Protein AF-A0A971SHA1-F1 (afdb_monomer_lite)

Secondary structure (DSSP, 8-state):
--------S--HHHHHHHHHHHHHHHHHHHHHHHHHHHHHHHHHHHT---BTTB-HHHHHHHHHHHHHHHHHHHHHHHHHHHSPPHHHHHHHHHTT---HHHHHHHHHHHHHHHHHHHHHHHHHHHHHHHHHHHHHHHSPPPTTS-TTHHHHHHHHHHHHHHHHHHS--HHHHHHHHHHHHHHHHS--EEEEEEE-TTS-EEEEEEE--

Radius of gyration: 26.78 Å; chains: 1; bounding box: 52×57×75 Å

pLDDT: mean 84.09, std 14.59, range [30.45, 95.31]

Sequence (209 aa):
MASYSNQTGLTAEHLLSNLAREKKTARLIGGVTLTAGGLGTAALFSMIKSDEALTEEEAKSLRGIGYIFAGFITGSGIITLALPTEAENHYSDVMKINDPVKREEAAYSSLVFCADRARTNRLISGVLNGAFALYFLTAKSTYYFEENYNTYWALLFAGAAGANLGIKSVEEKMLDRYHEGQQVSAPRSRFDFGWLPDGSVTAVYSYRF

Structure (mmCIF, N/CA/C/O backbone):
data_AF-A0A971SHA1-F1
#
_entry.id   AF-A0A971SHA1-F1
#
loop_
_atom_site.group_PDB
_atom_site.id
_atom_site.type_symbol
_atom_site.label_atom_id
_atom_site.label_alt_id
_atom_site.label_comp_id
_atom_site.label_asym_id
_atom_site.label_entity_id
_atom_site.label_seq_id
_atom_site.pdbx_PDB_ins_code
_atom_site.Cartn_x
_atom_site.Cartn_y
_atom_site.Cartn_z
_atom_site.occupancy
_atom_site.B_iso_or_equiv
_atom_site.auth_seq_id
_atom_site.auth_comp_id
_atom_site.auth_asym_id
_atom_site.auth_atom_id
_atom_site.pdbx_PDB_model_num
ATOM 1 N N . MET A 1 1 ? -25.773 6.420 38.520 1.00 31.02 1 MET A N 1
ATOM 2 C CA . MET A 1 1 ? -24.592 7.067 37.908 1.00 31.02 1 MET A CA 1
ATOM 3 C C . MET A 1 1 ? -23.472 6.046 37.898 1.00 31.02 1 MET A C 1
ATOM 5 O O . MET A 1 1 ? -22.925 5.759 38.952 1.00 31.02 1 MET A O 1
ATOM 9 N N . ALA A 1 2 ? -23.229 5.408 36.753 1.00 30.45 2 ALA A N 1
ATOM 10 C CA . ALA A 1 2 ? -22.168 4.417 36.618 1.00 30.45 2 ALA A CA 1
ATOM 11 C C . ALA A 1 2 ? -20.861 5.133 36.253 1.00 30.45 2 ALA A C 1
ATOM 13 O O . ALA A 1 2 ? -20.797 5.858 35.263 1.00 30.45 2 ALA A O 1
ATOM 14 N N . SER A 1 3 ? -19.860 4.960 37.110 1.00 30.72 3 SER A N 1
ATOM 15 C CA . SER A 1 3 ? -18.485 5.408 36.918 1.00 30.72 3 SER A CA 1
ATOM 16 C C . SER A 1 3 ? -17.822 4.527 35.857 1.00 30.72 3 SER A C 1
ATOM 18 O O . SER A 1 3 ? -17.638 3.334 36.085 1.00 30.72 3 SER A O 1
ATOM 20 N N . TYR A 1 4 ? -17.480 5.094 34.698 1.00 35.09 4 TYR A N 1
ATOM 21 C CA . TYR A 1 4 ? -16.615 4.442 33.712 1.00 35.09 4 TYR A CA 1
ATOM 22 C C . TYR A 1 4 ? -15.159 4.621 34.150 1.00 35.09 4 TYR A C 1
ATOM 24 O O . TYR A 1 4 ? -14.451 5.515 33.690 1.00 35.09 4 TYR A O 1
ATOM 32 N N . SER A 1 5 ? -14.720 3.801 35.102 1.00 36.34 5 SER A N 1
ATOM 33 C CA . SER A 1 5 ? -13.319 3.742 35.504 1.00 36.34 5 SER A CA 1
ATOM 34 C C . SER A 1 5 ? -12.498 3.032 34.425 1.00 36.34 5 SER A C 1
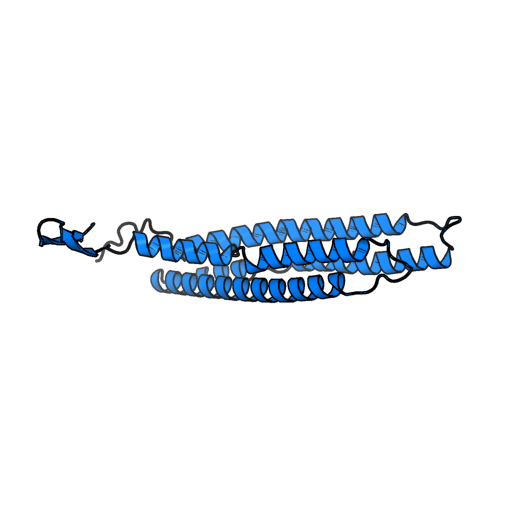ATOM 36 O O . SER A 1 5 ? -12.633 1.825 34.251 1.00 36.34 5 SER A O 1
ATOM 38 N N . ASN A 1 6 ? -11.648 3.794 33.734 1.00 37.44 6 ASN A N 1
ATOM 39 C CA . ASN A 1 6 ? -10.410 3.355 33.082 1.00 37.44 6 ASN A CA 1
ATOM 40 C C . ASN A 1 6 ? -10.458 1.999 32.356 1.00 37.44 6 ASN A C 1
ATOM 42 O O . ASN A 1 6 ? -9.901 1.009 32.827 1.00 37.44 6 ASN A O 1
ATOM 46 N N . GLN A 1 7 ? -11.005 1.982 31.139 1.00 40.25 7 GLN A N 1
ATOM 47 C CA . GLN A 1 7 ? -10.562 1.008 30.142 1.00 40.25 7 GLN A CA 1
ATOM 48 C C . GLN A 1 7 ? -9.177 1.429 29.637 1.00 40.25 7 GLN A C 1
ATOM 50 O O . GLN A 1 7 ? -9.041 2.127 28.640 1.00 40.25 7 GLN A O 1
ATOM 55 N N . THR A 1 8 ? -8.122 0.982 30.314 1.00 42.53 8 THR A N 1
ATOM 56 C CA . THR A 1 8 ? -6.766 0.887 29.745 1.00 42.53 8 THR A CA 1
ATOM 57 C C . THR A 1 8 ? -6.643 -0.342 28.827 1.00 42.53 8 THR A C 1
ATOM 59 O O . THR A 1 8 ? -5.628 -1.032 28.818 1.00 42.53 8 THR A O 1
ATOM 62 N N . GLY A 1 9 ? -7.695 -0.626 28.052 1.00 53.47 9 GLY A N 1
ATOM 63 C CA . GLY A 1 9 ? -7.651 -1.449 26.845 1.00 53.47 9 GLY A CA 1
ATOM 64 C C . GLY A 1 9 ? -7.634 -0.500 25.647 1.00 53.47 9 GLY A C 1
ATOM 65 O O . GLY A 1 9 ? -8.284 0.541 25.695 1.00 53.47 9 GLY A O 1
ATOM 66 N N . LEU A 1 10 ? -6.850 -0.786 24.605 1.00 73.12 10 LEU A N 1
ATOM 67 C CA . LEU A 1 10 ? -6.775 0.089 23.429 1.00 73.12 10 LEU A CA 1
ATOM 68 C C . LEU A 1 10 ? -8.176 0.313 22.832 1.00 73.12 10 LEU A C 1
ATOM 70 O O . LEU A 1 10 ? -8.754 -0.618 22.276 1.00 73.12 10 LEU A O 1
ATOM 74 N N . THR A 1 11 ? -8.703 1.538 22.920 1.00 86.44 11 THR A N 1
ATOM 75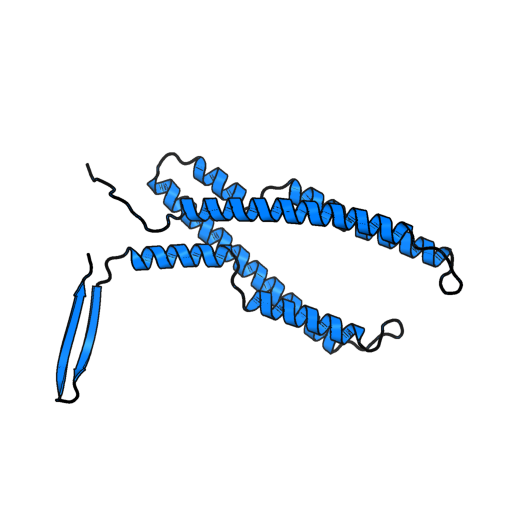 C CA . THR A 1 11 ? -9.982 1.896 22.293 1.00 86.44 11 THR A CA 1
ATOM 76 C C . THR A 1 11 ? -9.853 1.883 20.770 1.00 86.44 11 THR A C 1
ATOM 78 O O . THR A 1 11 ? -8.788 2.181 20.209 1.00 86.44 11 THR A O 1
ATOM 81 N N . ALA A 1 12 ? -10.941 1.540 20.084 1.00 87.81 12 ALA A N 1
ATOM 82 C CA . ALA A 1 12 ? -11.025 1.558 18.632 1.00 87.81 12 ALA A CA 1
ATOM 83 C C . ALA A 1 12 ? -10.800 2.976 18.101 1.00 87.81 12 ALA A C 1
ATOM 85 O O . ALA A 1 12 ? -10.092 3.150 17.111 1.00 87.81 12 ALA A O 1
ATOM 86 N N . GLU A 1 13 ? -11.317 3.997 18.791 1.00 89.69 13 GLU A N 1
ATOM 87 C CA . GLU A 1 13 ? -11.073 5.402 18.451 1.00 89.69 13 GLU A CA 1
ATOM 88 C C . GLU A 1 13 ? -9.572 5.742 18.429 1.00 89.69 13 GLU A C 1
ATOM 90 O O . GLU A 1 13 ? -9.075 6.325 17.462 1.00 89.69 13 GLU A O 1
ATOM 95 N N . HIS A 1 14 ? -8.821 5.330 19.457 1.00 90.19 14 HIS A N 1
ATOM 96 C CA . HIS A 1 14 ? -7.384 5.596 19.543 1.00 90.19 14 HIS A CA 1
ATOM 97 C C . HIS A 1 14 ? -6.597 4.845 18.459 1.00 90.19 14 HIS A C 1
ATOM 99 O O . HIS A 1 14 ? -5.682 5.397 17.843 1.00 90.19 14 HIS A O 1
ATOM 105 N N . LEU A 1 15 ? -6.960 3.589 18.189 1.00 91.38 15 LEU A N 1
ATOM 106 C CA . LEU A 1 15 ? -6.350 2.799 17.118 1.00 91.38 15 LEU A CA 1
ATOM 107 C C . LEU A 1 15 ? -6.649 3.376 15.730 1.00 91.38 15 LEU A C 1
ATOM 109 O O . LEU A 1 15 ? -5.737 3.478 14.912 1.00 91.38 15 LEU A O 1
ATOM 113 N N . LEU A 1 16 ? -7.877 3.830 15.480 1.00 91.56 16 LEU A N 1
ATOM 114 C CA . LEU A 1 16 ? -8.252 4.485 14.228 1.00 91.56 16 LEU A CA 1
ATOM 115 C C . LEU A 1 16 ? -7.521 5.822 14.045 1.00 91.56 16 LEU A C 1
ATOM 117 O O . LEU A 1 16 ? -7.062 6.122 12.944 1.00 91.56 16 LEU A O 1
ATOM 121 N N . SER A 1 17 ? -7.350 6.594 15.121 1.00 92.81 17 SER A N 1
ATOM 122 C CA . SER A 1 17 ? -6.560 7.833 15.114 1.00 92.81 17 SER A CA 1
ATOM 123 C C . SER A 1 17 ? -5.100 7.574 14.728 1.00 92.81 17 SER A C 1
ATOM 125 O O . SER A 1 17 ? -4.545 8.242 13.847 1.00 92.81 17 SER A O 1
ATOM 127 N N . ASN A 1 18 ? -4.485 6.545 15.322 1.00 92.75 18 ASN A N 1
ATOM 128 C CA . ASN A 1 18 ? -3.130 6.125 14.971 1.00 92.75 18 ASN A CA 1
ATOM 129 C C . ASN A 1 18 ? -3.043 5.661 13.518 1.00 92.75 18 ASN A C 1
ATOM 131 O O . ASN A 1 18 ? -2.122 6.072 12.810 1.00 92.75 18 ASN A O 1
ATOM 135 N N . LEU A 1 19 ? -4.020 4.879 13.048 1.00 91.81 19 LEU A N 1
ATOM 136 C CA . LEU A 1 19 ? -4.072 4.437 11.658 1.00 91.81 19 LEU A CA 1
ATOM 137 C C . LEU A 1 19 ? -4.142 5.626 10.697 1.00 91.81 19 LEU A C 1
ATOM 139 O O . LEU A 1 19 ? -3.368 5.697 9.743 1.00 91.81 19 LEU A O 1
ATOM 143 N N . ALA A 1 20 ? -5.032 6.584 10.962 1.00 92.88 20 ALA A N 1
ATOM 144 C CA . ALA A 1 20 ? -5.179 7.793 10.160 1.00 92.88 20 ALA A CA 1
ATOM 145 C C . ALA A 1 20 ? -3.876 8.605 10.118 1.00 92.88 20 ALA A C 1
ATOM 147 O O . ALA A 1 20 ? -3.463 9.070 9.054 1.00 92.88 20 ALA A O 1
ATOM 148 N N . ARG A 1 21 ? -3.177 8.734 11.252 1.00 93.25 21 ARG A N 1
ATOM 149 C CA . ARG A 1 21 ? -1.892 9.442 11.330 1.00 93.25 21 ARG A CA 1
ATOM 150 C C . ARG A 1 21 ? -0.782 8.729 10.558 1.00 93.25 21 ARG A C 1
ATOM 152 O O . ARG A 1 21 ? -0.024 9.385 9.834 1.00 93.25 21 ARG A O 1
ATOM 159 N N . GLU A 1 22 ? -0.679 7.410 10.691 1.00 92.62 22 GLU A N 1
ATOM 160 C CA . GLU A 1 22 ? 0.291 6.609 9.941 1.00 92.62 22 GLU A CA 1
ATOM 161 C C . GLU A 1 22 ? 0.020 6.697 8.436 1.00 92.62 22 GLU A C 1
ATOM 163 O O . GLU A 1 22 ? 0.938 6.965 7.660 1.00 92.62 22 GLU A O 1
ATOM 168 N N . LYS A 1 23 ? -1.246 6.584 8.016 1.00 92.00 23 LYS A N 1
ATOM 169 C CA . LYS A 1 23 ? -1.642 6.700 6.606 1.00 92.00 23 LYS A CA 1
ATOM 170 C C . LYS A 1 23 ? -1.421 8.090 6.034 1.00 92.00 23 LYS A C 1
ATOM 172 O O . LYS A 1 23 ? -0.913 8.195 4.921 1.00 92.00 23 LYS A O 1
ATOM 177 N N . LYS A 1 24 ? -1.688 9.146 6.802 1.00 92.50 24 LYS A N 1
ATOM 178 C CA . LYS A 1 24 ? -1.354 10.522 6.416 1.00 92.50 24 LYS A CA 1
ATOM 179 C C . LYS A 1 24 ? 0.146 10.696 6.193 1.00 92.50 24 LYS A C 1
ATOM 181 O O . LYS A 1 24 ? 0.561 11.280 5.197 1.00 92.50 24 LYS A O 1
ATOM 186 N N . THR A 1 25 ? 0.964 10.172 7.102 1.00 93.31 25 THR A N 1
ATOM 187 C CA . THR A 1 25 ? 2.427 10.253 6.992 1.00 93.31 25 THR A CA 1
ATOM 188 C C . THR A 1 25 ? 2.924 9.483 5.770 1.00 93.31 25 THR A C 1
ATOM 190 O O . THR A 1 25 ? 3.682 10.027 4.970 1.00 93.31 25 THR A O 1
ATOM 193 N N . ALA A 1 26 ? 2.442 8.253 5.576 1.00 90.44 26 ALA A N 1
ATOM 194 C CA . ALA A 1 26 ? 2.778 7.434 4.416 1.00 90.44 26 ALA A CA 1
ATOM 195 C C . ALA A 1 26 ? 2.357 8.100 3.097 1.00 90.44 26 ALA A C 1
ATOM 197 O O . ALA A 1 26 ? 3.123 8.093 2.138 1.00 90.44 26 ALA A O 1
ATOM 198 N N . ARG A 1 27 ? 1.176 8.729 3.063 1.00 92.75 27 ARG A N 1
ATOM 199 C CA . ARG A 1 27 ? 0.677 9.504 1.923 1.00 92.75 27 ARG A CA 1
ATOM 200 C C . ARG A 1 27 ? 1.587 10.682 1.585 1.00 92.75 27 ARG A C 1
ATOM 202 O O . ARG A 1 27 ? 1.930 10.866 0.421 1.00 92.75 27 ARG A O 1
ATOM 209 N N . LEU A 1 28 ? 1.996 11.461 2.587 1.00 94.00 28 LEU A N 1
ATOM 210 C CA . LEU A 1 28 ? 2.890 12.604 2.390 1.00 94.00 28 LEU A CA 1
ATOM 211 C C . LEU A 1 28 ? 4.259 12.162 1.872 1.00 94.00 28 LEU A C 1
ATOM 213 O O . LEU A 1 28 ? 4.736 12.699 0.876 1.00 94.00 28 LEU A O 1
ATOM 217 N N . ILE A 1 29 ? 4.864 11.160 2.513 1.00 93.56 29 ILE A N 1
ATOM 218 C CA . ILE A 1 29 ? 6.168 10.632 2.100 1.00 93.56 29 ILE A CA 1
ATOM 219 C C . ILE A 1 29 ? 6.069 10.051 0.689 1.00 93.56 29 ILE A C 1
ATOM 221 O O . ILE A 1 29 ? 6.792 10.486 -0.199 1.00 93.56 29 ILE A O 1
ATOM 225 N N . GLY A 1 30 ? 5.135 9.125 0.460 1.00 88.88 30 GLY A N 1
ATOM 226 C CA . GLY A 1 30 ? 4.960 8.471 -0.835 1.00 88.88 30 GLY A CA 1
ATOM 227 C C . GLY A 1 30 ? 4.660 9.466 -1.953 1.00 88.88 30 GLY A C 1
ATOM 228 O O . GLY A 1 30 ? 5.268 9.397 -3.017 1.00 88.88 30 GLY A O 1
ATOM 229 N N . GLY A 1 31 ? 3.791 10.442 -1.698 1.00 91.19 31 GLY A N 1
ATOM 230 C CA . GLY A 1 31 ? 3.449 11.478 -2.662 1.00 91.19 31 GLY A CA 1
ATOM 231 C C . GLY A 1 31 ? 4.625 12.395 -3.021 1.00 91.19 31 GLY A C 1
ATOM 232 O O . GLY A 1 31 ? 4.855 12.661 -4.203 1.00 91.19 31 GLY A O 1
ATOM 233 N N . VAL A 1 32 ? 5.423 12.830 -2.035 1.00 93.94 32 VAL A N 1
ATOM 234 C CA . VAL A 1 32 ? 6.647 13.618 -2.281 1.00 93.94 32 VAL A CA 1
ATOM 235 C C . VAL A 1 32 ? 7.678 12.788 -3.040 1.00 93.94 32 VAL A C 1
ATOM 237 O O . VAL A 1 32 ? 8.221 13.260 -4.038 1.00 93.94 32 VAL A O 1
ATOM 240 N N . THR A 1 33 ? 7.918 11.547 -2.613 1.00 93.75 33 THR A N 1
ATOM 241 C CA . THR A 1 33 ? 8.877 10.644 -3.258 1.00 93.75 33 THR A CA 1
ATOM 242 C C . THR A 1 33 ? 8.498 10.364 -4.707 1.00 93.75 33 THR A C 1
ATOM 244 O O . THR A 1 33 ? 9.362 10.456 -5.572 1.00 93.75 33 THR A O 1
ATOM 247 N N . LEU A 1 34 ? 7.226 10.083 -5.002 1.00 92.31 34 LEU A N 1
ATOM 248 C CA . LEU A 1 34 ? 6.758 9.875 -6.375 1.00 92.31 34 LEU A CA 1
ATOM 249 C C . LEU A 1 34 ? 6.895 11.148 -7.211 1.00 92.31 34 LEU A C 1
ATOM 251 O O . LEU A 1 34 ? 7.405 11.097 -8.324 1.00 92.31 34 LEU A O 1
ATOM 255 N N . THR A 1 35 ? 6.515 12.305 -6.672 1.00 93.00 35 THR A N 1
ATOM 256 C CA . THR A 1 35 ? 6.626 13.580 -7.397 1.00 93.00 35 THR A CA 1
ATOM 257 C C . THR A 1 35 ? 8.081 13.883 -7.759 1.00 93.00 35 THR A C 1
ATOM 259 O O . THR A 1 35 ? 8.391 14.121 -8.928 1.00 93.00 35 THR A O 1
ATOM 262 N N . ALA A 1 36 ? 8.981 13.821 -6.772 1.00 93.38 36 ALA A N 1
ATOM 263 C CA . ALA A 1 36 ? 10.410 14.049 -6.965 1.00 93.38 36 ALA A CA 1
ATOM 264 C C . ALA A 1 36 ? 11.043 12.984 -7.872 1.00 93.38 36 ALA A C 1
ATOM 266 O O . ALA A 1 36 ? 11.837 13.319 -8.748 1.00 93.38 36 ALA A O 1
ATOM 267 N N . GLY A 1 37 ? 10.650 11.718 -7.704 1.00 91.75 37 GLY A N 1
ATOM 268 C CA . GLY A 1 37 ? 11.088 10.601 -8.535 1.00 91.75 37 GLY A CA 1
ATOM 269 C C . GLY A 1 37 ? 10.717 10.801 -9.999 1.00 91.75 37 GLY A C 1
ATOM 270 O O . GLY A 1 37 ? 11.591 10.717 -10.851 1.00 91.75 37 GLY A O 1
ATOM 271 N N . GLY A 1 38 ? 9.465 11.161 -10.294 1.00 91.88 38 GLY A N 1
ATOM 272 C CA . GLY A 1 38 ? 9.017 11.424 -11.662 1.00 91.88 38 GLY A CA 1
ATOM 273 C C . GLY A 1 38 ? 9.745 12.607 -12.308 1.00 91.88 38 GLY A C 1
ATOM 274 O O . GLY A 1 38 ? 10.190 12.500 -13.450 1.00 91.88 38 GLY A O 1
ATOM 275 N N . LEU A 1 39 ? 9.984 13.694 -11.563 1.00 91.31 39 LEU A N 1
ATOM 276 C CA . LEU A 1 39 ? 10.791 14.819 -12.056 1.00 91.31 39 LEU A CA 1
ATOM 277 C C . LEU A 1 39 ? 12.248 14.407 -12.322 1.00 91.31 39 LEU A C 1
ATOM 279 O O . LEU A 1 39 ? 12.819 14.775 -13.349 1.00 91.31 39 LEU A O 1
ATOM 283 N N . GLY A 1 40 ? 12.837 13.604 -11.432 1.00 90.62 40 GLY A N 1
ATOM 284 C CA . GLY A 1 40 ? 14.170 13.031 -11.620 1.00 90.62 40 GLY A CA 1
ATOM 285 C C . GLY A 1 40 ? 14.241 12.118 -12.844 1.00 90.62 40 GLY A C 1
ATOM 286 O O . GLY A 1 40 ? 15.179 12.217 -13.630 1.00 90.62 40 GLY A O 1
ATOM 287 N N . THR A 1 41 ? 13.222 11.286 -13.070 1.00 90.31 41 THR A N 1
ATOM 288 C CA . THR A 1 41 ? 13.107 10.448 -14.269 1.00 90.31 41 THR A CA 1
ATOM 289 C C . THR A 1 41 ? 13.036 11.301 -15.534 1.00 90.31 41 THR A C 1
ATOM 291 O O . THR A 1 41 ? 13.779 11.031 -16.474 1.00 90.31 41 THR A O 1
ATOM 294 N N . ALA A 1 42 ? 12.233 12.372 -15.557 1.00 89.88 42 ALA A N 1
ATOM 295 C CA . ALA A 1 42 ? 12.200 13.296 -16.696 1.00 89.88 42 ALA A CA 1
ATOM 296 C C . ALA A 1 42 ? 13.583 13.904 -16.978 1.00 89.88 42 ALA A C 1
ATOM 298 O O . ALA A 1 42 ? 14.002 13.977 -18.136 1.00 89.88 42 ALA A O 1
ATOM 299 N N . ALA A 1 43 ? 14.310 14.303 -15.928 1.00 92.00 43 ALA A N 1
ATOM 300 C CA . ALA A 1 43 ? 15.664 14.829 -16.059 1.00 92.00 43 ALA A CA 1
ATOM 301 C C . ALA A 1 43 ? 16.630 13.777 -16.632 1.00 92.00 43 ALA A C 1
ATOM 303 O O . ALA A 1 43 ? 17.353 14.080 -17.578 1.00 92.00 43 ALA A O 1
ATOM 304 N N . LEU A 1 44 ? 16.598 12.535 -16.139 1.00 89.75 44 LEU A N 1
ATOM 305 C CA . LEU A 1 44 ? 17.445 11.448 -16.645 1.00 89.75 44 LEU A CA 1
ATOM 306 C C . LEU A 1 44 ? 17.178 11.152 -18.123 1.00 89.75 44 LEU A C 1
ATOM 308 O O . LEU A 1 44 ? 18.113 11.113 -18.920 1.00 89.75 44 LEU A O 1
ATOM 312 N N . PHE A 1 45 ? 15.910 11.013 -18.517 1.00 88.62 45 PHE A N 1
ATOM 313 C CA . PHE A 1 45 ? 15.569 10.764 -19.917 1.00 88.62 45 PHE A CA 1
ATOM 314 C C . PHE A 1 45 ? 15.945 11.940 -20.823 1.00 88.62 45 PHE A C 1
ATOM 316 O O . PHE A 1 45 ? 16.374 11.711 -21.949 1.00 88.62 45 PHE A O 1
ATOM 323 N N . SER A 1 46 ? 15.888 13.185 -20.333 1.00 87.88 46 SER A N 1
ATOM 324 C CA . SER A 1 46 ? 16.340 14.357 -21.101 1.00 87.88 46 SER A CA 1
ATOM 325 C C . SER A 1 46 ? 17.840 14.344 -21.430 1.00 87.88 46 SER A C 1
ATOM 327 O O . SER A 1 46 ? 18.256 14.978 -22.400 1.00 87.88 46 SER A O 1
ATOM 329 N N . MET A 1 47 ? 18.649 13.606 -20.660 1.00 90.06 47 MET A N 1
ATOM 330 C CA . MET A 1 47 ? 20.097 13.491 -20.864 1.00 90.06 47 MET A CA 1
ATOM 331 C C . MET A 1 47 ? 20.490 12.432 -21.900 1.00 90.06 47 MET A C 1
ATOM 333 O O . MET A 1 47 ? 21.648 12.424 -22.317 1.00 90.06 47 MET A O 1
ATOM 337 N N . ILE A 1 48 ? 19.566 11.567 -22.341 1.00 86.38 48 ILE A N 1
ATOM 338 C CA . ILE A 1 48 ? 19.829 10.590 -23.410 1.00 86.38 48 ILE A CA 1
ATOM 339 C C . ILE A 1 48 ? 20.196 11.357 -24.678 1.00 86.38 48 ILE A C 1
ATOM 341 O O . ILE A 1 48 ? 19.448 12.239 -25.090 1.00 86.38 48 ILE A O 1
ATOM 345 N N . LYS A 1 49 ? 21.326 11.037 -25.305 1.00 87.38 49 LYS A N 1
ATOM 346 C CA . LYS A 1 49 ? 21.790 11.626 -26.571 1.00 87.38 49 LYS A CA 1
ATOM 347 C C . LYS A 1 49 ? 22.023 10.518 -27.592 1.00 87.38 49 LYS A C 1
ATOM 349 O O . LYS A 1 49 ? 22.247 9.377 -27.200 1.00 87.38 49 LYS A O 1
ATOM 354 N N . SER A 1 50 ? 21.950 10.863 -28.874 1.00 84.56 50 SER A N 1
ATOM 355 C CA . SER A 1 50 ? 22.416 9.984 -29.945 1.00 84.56 50 SER A CA 1
ATOM 356 C C . SER A 1 50 ? 23.913 9.702 -29.801 1.00 84.56 50 SER A C 1
ATOM 358 O O . SER A 1 50 ? 24.668 10.601 -29.416 1.00 84.56 50 SER A O 1
ATOM 360 N N . ASP A 1 51 ? 24.327 8.493 -30.160 1.00 85.06 51 ASP A N 1
ATOM 361 C CA . ASP A 1 51 ? 25.716 8.011 -30.161 1.00 85.06 51 ASP A CA 1
ATOM 362 C C . ASP A 1 51 ? 25.871 6.908 -31.237 1.00 85.06 51 ASP A C 1
ATOM 364 O O . ASP A 1 51 ? 24.900 6.579 -31.915 1.00 85.06 51 ASP A O 1
ATOM 368 N N . GLU A 1 52 ? 27.048 6.297 -31.398 1.00 73.69 52 GLU A N 1
ATOM 369 C CA . GLU A 1 52 ? 27.316 5.171 -32.308 1.00 73.69 52 GLU A CA 1
ATOM 370 C C . GLU A 1 52 ? 26.326 4.005 -32.139 1.00 73.69 52 GLU A C 1
ATOM 372 O O . GLU A 1 52 ? 26.032 3.305 -33.105 1.00 73.69 52 GLU A O 1
ATOM 377 N N . ALA A 1 53 ? 25.777 3.819 -30.935 1.00 78.69 53 ALA A N 1
ATOM 378 C CA . ALA A 1 53 ? 24.795 2.779 -30.628 1.00 78.69 53 ALA A CA 1
ATOM 379 C C . ALA A 1 53 ? 23.322 3.217 -30.780 1.00 78.69 53 ALA A C 1
ATOM 381 O O . ALA A 1 53 ? 22.437 2.369 -30.704 1.00 78.69 53 ALA A O 1
ATOM 382 N N . LEU A 1 54 ? 23.042 4.516 -30.940 1.00 83.56 54 LEU A N 1
ATOM 383 C CA . LEU A 1 54 ? 21.690 5.086 -30.880 1.00 83.56 54 LEU A CA 1
ATOM 384 C C . LEU A 1 54 ? 21.512 6.184 -31.926 1.00 83.56 54 LEU A C 1
ATOM 386 O O . LEU A 1 54 ? 22.102 7.264 -31.821 1.00 83.56 54 LEU A O 1
ATOM 390 N N . THR A 1 55 ? 20.628 5.951 -32.894 1.00 88.56 55 THR A N 1
ATOM 391 C CA . THR A 1 55 ? 20.269 6.983 -33.874 1.00 88.56 55 THR A CA 1
ATOM 392 C C . THR A 1 55 ? 19.520 8.145 -33.207 1.00 88.56 55 THR A C 1
ATOM 394 O O . THR A 1 55 ? 18.893 7.993 -32.157 1.00 88.56 55 THR A O 1
ATOM 397 N N . GLU A 1 56 ? 19.548 9.335 -33.816 1.00 90.06 56 GLU A N 1
ATOM 398 C CA . GLU A 1 56 ? 18.840 10.510 -33.271 1.00 90.06 56 GLU A CA 1
ATOM 399 C C . GLU A 1 56 ? 17.316 10.297 -33.203 1.00 90.06 56 GLU A C 1
ATOM 401 O O . GLU A 1 56 ? 16.653 10.806 -32.298 1.00 90.06 56 GLU A O 1
ATOM 406 N N . GLU A 1 57 ? 16.749 9.500 -34.113 1.00 88.94 57 GLU A N 1
ATOM 407 C CA . GLU A 1 57 ? 15.325 9.154 -34.089 1.00 88.94 57 GLU A CA 1
ATOM 408 C C . GLU A 1 57 ? 14.979 8.238 -32.904 1.00 88.94 57 GLU A C 1
ATOM 410 O O . GLU A 1 57 ? 14.012 8.496 -32.181 1.00 88.94 57 GLU A O 1
ATOM 415 N N . GLU A 1 58 ? 15.810 7.229 -32.630 1.00 86.81 58 GLU A N 1
ATOM 416 C CA . GLU A 1 58 ? 15.658 6.343 -31.470 1.00 86.81 58 GLU A CA 1
ATOM 417 C C . GLU A 1 58 ? 15.866 7.095 -30.151 1.00 86.81 58 GLU A C 1
ATOM 419 O O . GLU A 1 58 ? 15.062 6.956 -29.227 1.00 86.81 58 GLU A O 1
ATOM 424 N N . ALA A 1 59 ? 16.885 7.958 -30.070 1.00 86.25 59 ALA A N 1
ATOM 425 C CA . ALA A 1 59 ? 17.130 8.798 -28.899 1.00 86.25 59 ALA A CA 1
ATOM 426 C C . ALA A 1 59 ? 15.945 9.740 -28.624 1.00 86.25 59 ALA A C 1
ATOM 428 O O . ALA A 1 59 ? 15.511 9.890 -27.477 1.00 86.25 59 ALA A O 1
ATOM 429 N N . LYS A 1 60 ? 15.361 10.341 -29.669 1.00 89.38 60 LYS A N 1
ATOM 430 C CA . LYS A 1 60 ? 14.162 11.183 -29.553 1.00 89.38 60 LYS A CA 1
ATOM 431 C C . LYS A 1 60 ? 12.934 10.381 -29.115 1.00 89.38 60 LYS A C 1
ATOM 433 O O . LYS A 1 60 ? 12.177 10.861 -28.269 1.00 89.38 60 LYS A O 1
ATOM 438 N N . SER A 1 61 ? 12.750 9.174 -29.649 1.00 89.19 61 SER A N 1
ATOM 439 C CA . SER A 1 61 ? 11.673 8.263 -29.246 1.00 89.19 61 SER A CA 1
ATOM 440 C C . SER A 1 61 ? 11.791 7.875 -27.766 1.00 89.19 61 SER A C 1
ATOM 442 O O . SER A 1 61 ? 10.831 8.020 -27.006 1.00 89.19 61 SER A O 1
ATOM 444 N N . LEU A 1 62 ? 12.995 7.505 -27.314 1.00 87.75 62 LEU A N 1
ATOM 445 C CA . LEU A 1 62 ? 13.281 7.169 -25.915 1.00 87.75 62 LEU A CA 1
ATOM 446 C C . LEU A 1 62 ? 13.035 8.343 -24.964 1.00 87.75 62 LEU A C 1
ATOM 448 O O . LEU A 1 62 ? 12.413 8.152 -23.919 1.00 87.75 62 LEU A O 1
ATOM 452 N N . ARG A 1 63 ? 13.450 9.566 -25.329 1.00 89.75 63 ARG A N 1
ATOM 453 C CA . ARG A 1 63 ? 13.104 10.785 -24.570 1.00 89.75 63 ARG A CA 1
ATOM 454 C C . ARG A 1 63 ? 11.587 10.945 -24.448 1.00 89.75 63 ARG A C 1
ATOM 456 O O . ARG A 1 63 ? 11.087 11.206 -23.358 1.00 89.75 63 ARG A O 1
ATOM 463 N N . GLY A 1 64 ? 10.858 10.763 -25.552 1.00 88.19 64 GLY A N 1
ATOM 464 C CA . GLY A 1 64 ? 9.396 10.861 -25.594 1.00 88.19 64 GLY A CA 1
ATOM 465 C C . GLY A 1 64 ? 8.701 9.870 -24.657 1.00 88.19 64 GLY A C 1
ATOM 466 O O . GLY A 1 64 ? 7.879 10.276 -23.835 1.00 88.19 64 GLY A O 1
ATOM 467 N N . ILE A 1 65 ? 9.074 8.588 -24.725 1.00 89.44 65 ILE A N 1
ATOM 468 C CA . ILE A 1 65 ? 8.570 7.541 -23.818 1.00 89.44 65 ILE A CA 1
ATOM 469 C C . ILE A 1 65 ? 8.921 7.883 -22.365 1.00 89.44 65 ILE A C 1
ATOM 471 O O . ILE A 1 65 ? 8.068 7.795 -21.480 1.00 89.44 65 ILE A O 1
ATOM 475 N N . GLY A 1 66 ? 10.152 8.339 -22.134 1.00 88.94 66 GLY A N 1
ATOM 476 C CA . GLY A 1 66 ? 10.634 8.785 -20.833 1.00 88.94 66 GLY A CA 1
ATOM 477 C C . GLY A 1 66 ? 9.792 9.897 -20.218 1.00 88.94 66 GLY A C 1
ATOM 478 O O . GLY A 1 66 ? 9.433 9.812 -19.046 1.00 88.94 66 GLY A O 1
ATOM 479 N N . TYR A 1 67 ? 9.420 10.913 -21.000 1.00 91.50 67 TYR A N 1
ATOM 480 C CA . TYR A 1 67 ? 8.566 12.006 -20.526 1.00 91.50 67 TYR A CA 1
ATOM 481 C C . TYR A 1 67 ? 7.147 11.554 -20.201 1.00 91.50 67 TYR A C 1
ATOM 483 O O . TYR A 1 67 ?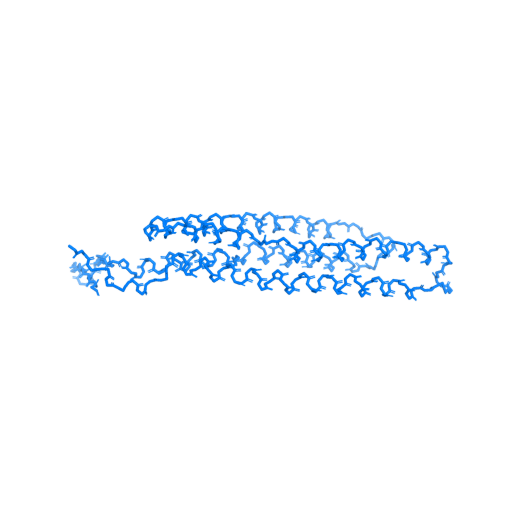 6.588 12.005 -19.203 1.00 91.50 67 TYR A O 1
ATOM 491 N N . ILE A 1 68 ? 6.571 10.651 -20.999 1.00 93.12 68 ILE A N 1
ATOM 492 C CA . ILE A 1 68 ? 5.252 10.079 -20.704 1.00 93.12 68 ILE A CA 1
ATOM 493 C C . ILE A 1 68 ? 5.311 9.316 -19.377 1.00 93.12 68 ILE A C 1
ATOM 495 O O . ILE A 1 68 ? 4.490 9.551 -18.490 1.00 93.12 68 ILE A O 1
ATOM 499 N N . PHE A 1 69 ? 6.314 8.451 -19.207 1.00 90.69 69 PHE A N 1
ATOM 500 C CA . PHE A 1 69 ? 6.496 7.665 -17.988 1.00 90.69 69 PHE A CA 1
ATOM 501 C C . PHE A 1 69 ? 6.734 8.552 -16.758 1.00 90.69 69 PHE A C 1
ATOM 503 O O . PHE A 1 69 ? 6.085 8.380 -15.725 1.00 90.69 69 PHE A O 1
ATOM 510 N N . ALA A 1 70 ? 7.592 9.565 -16.891 1.00 91.69 70 ALA A N 1
ATOM 511 C CA . ALA A 1 70 ? 7.822 10.568 -15.859 1.00 91.69 70 ALA A CA 1
ATOM 512 C C . ALA A 1 70 ? 6.540 11.334 -15.497 1.00 91.69 70 ALA A C 1
ATOM 514 O O . ALA A 1 70 ? 6.249 11.519 -14.316 1.00 91.69 70 ALA A O 1
ATOM 515 N N . GLY A 1 71 ? 5.742 11.719 -16.497 1.00 91.19 71 GLY A N 1
ATOM 516 C CA . GLY A 1 71 ? 4.455 12.384 -16.305 1.00 91.19 71 GLY A CA 1
ATOM 517 C C . GLY A 1 71 ? 3.468 11.537 -15.502 1.00 91.19 71 GLY A C 1
ATOM 518 O O . GLY A 1 71 ? 2.844 12.051 -14.573 1.00 91.19 71 GLY A O 1
ATOM 519 N N . PHE A 1 72 ? 3.376 10.233 -15.787 1.00 94.38 72 PHE A N 1
ATOM 520 C CA . PHE A 1 72 ? 2.556 9.307 -14.998 1.00 94.38 72 PHE A CA 1
ATOM 521 C C . PHE A 1 72 ? 3.022 9.219 -13.541 1.00 94.38 72 PHE A C 1
ATOM 523 O O . PHE A 1 72 ? 2.199 9.319 -12.628 1.00 94.38 72 PHE A O 1
ATOM 530 N N . ILE A 1 73 ? 4.332 9.085 -13.306 1.00 92.81 73 ILE A N 1
ATOM 531 C CA . ILE A 1 73 ? 4.888 9.004 -11.949 1.00 92.81 73 ILE A CA 1
ATOM 532 C C . ILE A 1 73 ? 4.616 10.305 -11.182 1.00 92.81 73 ILE A C 1
ATOM 534 O O . ILE A 1 73 ? 4.038 10.264 -10.093 1.00 92.81 73 ILE A O 1
ATOM 538 N N . THR A 1 74 ? 4.957 11.461 -11.755 1.00 94.12 74 THR A N 1
ATOM 539 C CA . THR A 1 74 ? 4.737 12.768 -11.120 1.00 94.12 74 THR A CA 1
ATOM 540 C C . THR A 1 74 ? 3.254 13.023 -10.861 1.00 94.12 74 THR A C 1
ATOM 542 O O . THR A 1 74 ? 2.887 13.411 -9.752 1.00 94.12 74 THR A O 1
ATOM 545 N N . GLY A 1 75 ? 2.385 12.753 -11.840 1.00 92.44 75 GLY A N 1
ATOM 546 C CA . GLY A 1 75 ? 0.937 12.904 -11.694 1.00 92.44 75 GLY A CA 1
ATOM 547 C C . GLY A 1 75 ? 0.372 12.035 -10.569 1.00 92.44 75 GLY A C 1
ATOM 548 O O . GLY A 1 75 ? -0.401 12.522 -9.744 1.00 92.44 75 GLY A O 1
ATOM 549 N N . SER A 1 76 ? 0.818 10.778 -10.469 1.00 91.94 76 SER A N 1
ATOM 550 C CA . SER A 1 76 ? 0.416 9.875 -9.382 1.00 91.94 76 SER A CA 1
ATOM 551 C C . SER A 1 76 ? 0.848 10.391 -8.002 1.00 91.94 76 SER A C 1
ATOM 553 O O . SER A 1 76 ? 0.071 10.320 -7.045 1.00 91.94 76 SER A O 1
ATOM 555 N N . GLY A 1 77 ? 2.043 10.986 -7.904 1.00 90.38 77 GLY A N 1
ATOM 556 C CA . GLY A 1 77 ? 2.539 11.624 -6.685 1.00 90.38 77 GLY A CA 1
ATOM 557 C C . GLY A 1 77 ? 1.676 12.807 -6.252 1.00 90.38 77 GLY A C 1
ATOM 558 O O . GLY A 1 77 ? 1.266 12.873 -5.093 1.00 90.38 77 GLY A O 1
ATOM 559 N N . ILE A 1 78 ? 1.316 13.688 -7.190 1.00 93.31 78 ILE A N 1
ATOM 560 C CA . ILE A 1 78 ? 0.447 14.846 -6.929 1.00 93.31 78 ILE A CA 1
ATOM 561 C C . ILE A 1 78 ? -0.939 14.396 -6.455 1.00 93.31 78 ILE A C 1
ATOM 563 O O . ILE A 1 78 ? -1.436 14.903 -5.450 1.00 93.31 78 ILE A O 1
ATOM 567 N N . ILE A 1 79 ? -1.550 13.423 -7.138 1.00 93.31 79 ILE A N 1
ATOM 568 C CA . ILE A 1 79 ? -2.864 12.883 -6.752 1.00 93.31 79 ILE A CA 1
ATOM 569 C C . ILE A 1 79 ? -2.799 12.274 -5.348 1.00 93.31 79 ILE A C 1
ATOM 571 O O . ILE A 1 79 ? -3.672 12.538 -4.521 1.00 93.31 79 ILE A O 1
ATOM 575 N N . THR A 1 80 ? -1.740 11.514 -5.058 1.00 90.00 80 THR A N 1
ATOM 576 C CA . THR A 1 80 ? -1.516 10.919 -3.735 1.00 90.00 80 THR A CA 1
ATOM 577 C C . THR A 1 80 ? -1.411 11.996 -2.657 1.00 90.00 80 THR A C 1
ATOM 579 O O . THR A 1 80 ? -2.011 11.850 -1.600 1.00 90.00 80 THR A O 1
ATOM 582 N N . LEU A 1 81 ? -0.714 13.109 -2.907 1.00 90.62 81 LEU A N 1
ATOM 583 C CA . LEU A 1 81 ? -0.643 14.224 -1.954 1.00 90.62 81 LEU A CA 1
ATOM 584 C C . LEU A 1 81 ? -1.991 14.920 -1.753 1.00 90.62 81 LEU A C 1
ATOM 586 O O . LEU A 1 81 ? -2.326 15.294 -0.628 1.00 90.62 81 LEU A O 1
ATOM 590 N N . ALA A 1 82 ? -2.760 15.096 -2.825 1.00 91.25 82 ALA A N 1
ATOM 591 C CA . ALA A 1 82 ? -4.007 15.848 -2.793 1.00 91.25 82 ALA A CA 1
ATOM 592 C C . ALA A 1 82 ? -5.132 15.102 -2.061 1.00 91.25 82 ALA A C 1
ATOM 594 O O . ALA A 1 82 ? -5.884 15.717 -1.304 1.00 91.25 82 ALA A O 1
ATOM 595 N N . LEU A 1 83 ? -5.250 13.786 -2.260 1.00 91.69 83 LEU A N 1
ATOM 596 C CA . LEU A 1 83 ? -6.414 13.028 -1.800 1.00 91.69 83 LEU A CA 1
ATOM 597 C C . LEU A 1 83 ? -6.183 12.395 -0.421 1.00 91.69 83 LEU A C 1
ATOM 599 O O . LEU A 1 83 ? -5.261 11.593 -0.279 1.00 91.69 83 LEU A O 1
ATOM 603 N N . PRO A 1 84 ? -6.992 12.718 0.605 1.00 88.62 84 PRO A N 1
ATOM 604 C CA . PRO A 1 84 ? -6.900 12.062 1.905 1.00 88.62 84 PRO A CA 1
ATOM 605 C C . PRO A 1 84 ? -7.187 10.566 1.792 1.00 88.62 84 PRO A C 1
ATOM 607 O O . PRO A 1 84 ? -8.004 10.122 0.983 1.00 88.62 84 PRO A O 1
ATOM 610 N N . THR A 1 85 ? -6.493 9.786 2.618 1.00 88.81 85 THR A N 1
ATOM 611 C CA . THR A 1 85 ? -6.695 8.337 2.664 1.00 88.81 85 THR A CA 1
ATOM 612 C C . THR A 1 85 ? -8.033 7.978 3.304 1.00 88.81 85 THR A C 1
ATOM 614 O O . THR A 1 85 ? -8.637 8.762 4.034 1.00 88.81 85 THR A O 1
ATOM 617 N N . GLU A 1 86 ? -8.493 6.752 3.078 1.00 90.06 86 GLU A N 1
ATOM 618 C CA . GLU A 1 86 ? -9.752 6.280 3.661 1.00 90.06 86 GLU A CA 1
ATOM 619 C C . GLU A 1 86 ? -9.728 6.278 5.183 1.00 90.06 86 GLU A C 1
ATOM 621 O O . GLU A 1 86 ? -10.690 6.722 5.795 1.00 90.06 86 GLU A O 1
ATOM 626 N N . ALA A 1 87 ? -8.613 5.881 5.799 1.00 88.62 87 ALA A N 1
ATOM 627 C CA . ALA A 1 87 ? -8.464 5.956 7.248 1.00 88.62 87 ALA A CA 1
ATOM 628 C C . ALA A 1 87 ? -8.596 7.401 7.769 1.00 88.62 87 ALA A C 1
ATOM 630 O O . ALA A 1 87 ? -9.223 7.622 8.802 1.00 88.62 87 ALA A O 1
ATOM 631 N N . GLU A 1 88 ? -8.054 8.391 7.046 1.00 92.19 88 GLU A N 1
ATOM 632 C CA . GLU A 1 88 ? -8.222 9.812 7.385 1.00 92.19 88 GLU A CA 1
ATOM 633 C C . GLU A 1 88 ? -9.689 10.254 7.272 1.00 92.19 88 GLU A C 1
ATOM 635 O O . GLU A 1 88 ? -10.192 10.932 8.171 1.00 92.19 88 GLU A O 1
ATOM 640 N N . ASN A 1 89 ? -10.385 9.842 6.208 1.00 92.94 89 ASN A N 1
ATOM 641 C CA . ASN A 1 89 ? -11.793 10.180 5.990 1.00 92.94 89 ASN A CA 1
ATOM 642 C C . ASN A 1 89 ? -12.698 9.544 7.055 1.00 92.94 89 ASN A C 1
ATOM 644 O O . ASN A 1 89 ? -13.449 10.253 7.721 1.00 92.94 89 ASN A O 1
ATOM 648 N N . HIS A 1 90 ? -12.560 8.235 7.292 1.00 91.44 90 HIS A N 1
ATOM 649 C CA . HIS A 1 90 ? -13.327 7.514 8.310 1.00 91.44 90 HIS A CA 1
ATOM 650 C C . HIS A 1 90 ? -13.091 8.079 9.714 1.00 91.44 90 HIS A C 1
ATOM 652 O O . HIS A 1 90 ? -14.047 8.278 10.462 1.00 91.44 90 HIS A O 1
ATOM 658 N N . TYR A 1 91 ? -11.842 8.401 10.070 1.00 92.75 91 TYR A N 1
ATOM 659 C CA . TYR A 1 91 ? -11.552 9.050 11.348 1.00 92.75 91 TYR A CA 1
ATOM 660 C C . TYR A 1 91 ? -12.233 10.420 11.458 1.00 92.75 91 TYR A C 1
ATOM 662 O O . TYR A 1 91 ? -12.870 10.717 12.469 1.00 92.75 91 TYR A O 1
ATOM 670 N N . SER A 1 92 ? -12.161 11.245 10.407 1.00 92.88 92 SER A N 1
ATOM 671 C CA . SER A 1 92 ? -12.837 12.545 10.392 1.00 92.88 92 SER A CA 1
ATOM 672 C C . SER A 1 92 ? -14.357 12.426 10.524 1.00 92.88 92 SER A C 1
ATOM 674 O O . SER A 1 92 ? -14.973 13.332 11.085 1.00 92.88 92 SER A O 1
ATOM 676 N N . ASP A 1 93 ? -14.965 11.363 10.001 1.00 92.56 93 ASP A N 1
ATOM 677 C CA . ASP A 1 93 ? -16.406 11.127 10.100 1.00 92.56 93 ASP A CA 1
ATOM 678 C C . ASP A 1 93 ? -16.815 10.645 11.493 1.00 92.56 93 ASP A C 1
ATOM 680 O O . ASP A 1 93 ? -17.781 11.156 12.061 1.00 92.56 93 ASP A O 1
ATOM 684 N N . VAL A 1 94 ? -16.035 9.746 12.094 1.00 92.31 94 VAL A N 1
ATOM 685 C CA . VAL A 1 94 ? -16.237 9.270 13.473 1.00 92.31 94 VAL A CA 1
ATOM 686 C C . VAL A 1 94 ? -16.172 10.431 14.472 1.00 92.31 94 VAL A C 1
ATOM 688 O O . VAL A 1 94 ? -16.979 10.499 15.398 1.00 92.31 94 VAL A O 1
ATOM 691 N N . MET A 1 95 ? -15.279 11.402 14.256 1.00 91.19 95 MET A N 1
ATOM 692 C CA . MET A 1 95 ? -15.147 12.588 15.116 1.00 91.19 95 MET A CA 1
ATOM 693 C C . MET A 1 95 ? -16.345 13.545 15.078 1.00 91.19 95 MET A C 1
ATOM 695 O O . MET A 1 95 ? -16.449 14.414 15.940 1.00 91.19 95 MET A O 1
ATOM 699 N N . LYS A 1 96 ? -17.278 13.383 14.132 1.00 93.44 96 LYS A N 1
ATOM 700 C CA . LYS A 1 96 ? -18.533 14.156 14.095 1.00 93.44 96 LYS A CA 1
ATOM 701 C C . LYS A 1 96 ? -19.595 13.597 15.053 1.00 93.44 96 LYS A C 1
ATOM 703 O O . LYS A 1 96 ? -20.626 14.235 15.259 1.00 93.44 96 LYS A O 1
ATOM 708 N N . ILE A 1 97 ? -19.372 12.413 15.631 1.00 90.69 97 ILE A N 1
ATOM 709 C CA . ILE A 1 97 ? -20.309 11.747 16.541 1.00 90.69 97 ILE A CA 1
ATOM 710 C C . ILE A 1 97 ? -20.060 12.225 17.980 1.00 90.69 97 ILE A C 1
ATOM 712 O O . ILE A 1 97 ? -19.004 11.988 18.564 1.00 90.69 97 ILE A O 1
ATOM 716 N N . ASN A 1 98 ? -21.060 12.874 18.582 1.00 91.06 98 ASN A N 1
ATOM 717 C CA . ASN A 1 98 ? -20.953 13.410 19.947 1.00 91.06 98 ASN A CA 1
ATOM 718 C C . ASN A 1 98 ? -21.075 12.332 21.039 1.00 91.06 98 ASN A C 1
ATOM 720 O O . ASN A 1 98 ? -20.490 12.472 22.111 1.00 91.06 98 ASN A O 1
ATOM 724 N N . ASP A 1 99 ? -21.842 11.270 20.777 1.00 89.94 99 ASP A N 1
ATOM 725 C CA . ASP A 1 99 ? -22.080 10.180 21.728 1.00 89.94 99 ASP A CA 1
ATOM 726 C C . ASP A 1 99 ? -20.852 9.251 21.798 1.00 89.94 99 ASP A C 1
ATOM 728 O O . ASP A 1 99 ? -20.513 8.636 20.782 1.00 89.94 99 ASP A O 1
ATOM 732 N N . PRO A 1 100 ? -20.188 9.119 22.963 1.00 87.62 100 PRO A N 1
ATOM 733 C CA . PRO A 1 100 ? -18.961 8.337 23.092 1.00 87.62 100 PRO A CA 1
ATOM 734 C C . PRO A 1 100 ? -19.154 6.844 22.800 1.00 87.62 100 PRO A C 1
ATOM 736 O O . PRO A 1 100 ? -18.240 6.217 22.272 1.00 87.62 100 PRO A O 1
ATOM 739 N N . VAL 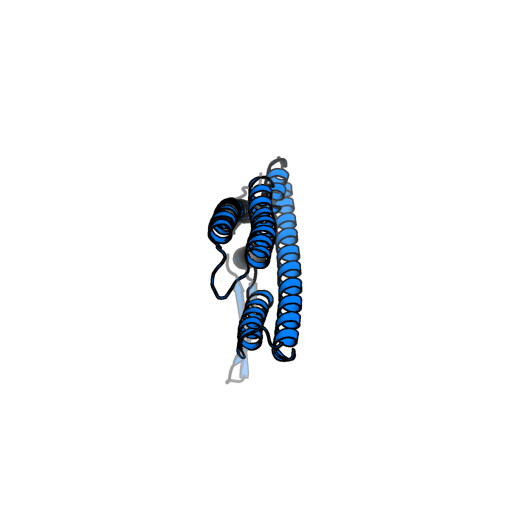A 1 101 ? -20.327 6.271 23.089 1.00 88.25 101 VAL A N 1
ATOM 740 C CA . VAL A 1 101 ? -20.575 4.837 22.856 1.00 88.25 101 VAL A CA 1
ATOM 741 C C . VAL A 1 101 ? -20.734 4.570 21.363 1.00 88.25 101 VAL A C 1
ATOM 743 O O . VAL A 1 101 ? -20.070 3.698 20.807 1.00 88.25 101 VAL A O 1
ATOM 746 N N . LYS A 1 102 ? -21.555 5.382 20.688 1.00 89.81 102 LYS A N 1
ATOM 747 C CA . LYS A 1 102 ? -21.742 5.284 19.230 1.00 89.81 102 LYS A CA 1
ATOM 748 C C . LYS A 1 102 ? -20.468 5.611 18.463 1.00 89.81 102 LYS A C 1
ATOM 750 O O . LYS A 1 102 ? -20.247 5.084 17.378 1.00 89.81 102 LYS A O 1
ATOM 755 N N . ARG A 1 103 ? -19.637 6.495 19.014 1.00 89.75 103 ARG A N 1
ATOM 756 C CA . ARG A 1 103 ? -18.354 6.854 18.423 1.00 89.75 103 ARG A CA 1
ATOM 757 C C . ARG A 1 103 ? -17.365 5.695 18.462 1.00 89.75 103 ARG A C 1
ATOM 759 O O . ARG A 1 103 ? -16.735 5.428 17.446 1.00 89.75 103 ARG A O 1
ATOM 766 N N . GLU A 1 104 ? -17.273 4.986 19.583 1.00 90.69 104 GLU A N 1
ATOM 767 C CA . GLU A 1 104 ? -16.425 3.795 19.700 1.00 90.69 104 GLU A CA 1
ATOM 768 C C . GLU A 1 104 ? -16.902 2.666 18.768 1.00 90.69 104 GLU A C 1
ATOM 770 O O . GLU A 1 104 ? -16.090 2.048 18.079 1.00 90.69 104 GLU A O 1
ATOM 775 N N . GLU A 1 105 ? -18.216 2.447 18.656 1.00 90.88 105 GLU A N 1
ATOM 776 C CA . GLU A 1 105 ? -18.791 1.473 17.715 1.00 90.88 105 GLU A CA 1
ATOM 777 C C . GLU A 1 105 ? -18.487 1.834 16.249 1.00 90.88 105 GLU A C 1
ATOM 779 O O . GLU A 1 105 ? -18.042 0.990 15.467 1.00 90.88 105 GLU A O 1
ATOM 784 N N . ALA A 1 106 ? -18.652 3.108 15.876 1.00 91.62 106 ALA A N 1
ATOM 785 C CA . ALA A 1 106 ? -18.321 3.597 14.539 1.00 91.62 106 ALA A CA 1
ATOM 786 C C . ALA A 1 106 ? -16.813 3.520 14.244 1.00 91.62 106 ALA A C 1
ATOM 788 O O . ALA A 1 106 ? -16.413 3.196 13.118 1.00 91.62 106 ALA A O 1
ATOM 789 N N . ALA A 1 107 ? -15.969 3.784 15.246 1.00 91.38 107 ALA A N 1
ATOM 790 C CA . ALA A 1 107 ? -14.524 3.639 15.131 1.00 91.38 107 ALA A CA 1
ATOM 791 C C . ALA A 1 107 ? -14.136 2.177 14.882 1.00 91.38 107 ALA A C 1
ATOM 793 O O . ALA A 1 107 ? -13.340 1.893 13.985 1.00 91.38 107 ALA A O 1
ATOM 794 N N . TYR A 1 108 ? -14.748 1.244 15.618 1.00 93.62 108 TYR A N 1
ATOM 795 C CA . TYR A 1 108 ? -14.538 -0.187 15.428 1.00 93.62 108 TYR A CA 1
ATOM 796 C C . TYR A 1 108 ? -14.983 -0.647 14.036 1.00 93.62 108 TYR A C 1
ATOM 798 O O . TYR A 1 108 ? -14.206 -1.283 13.323 1.00 93.62 108 TYR A O 1
ATOM 806 N N . SER A 1 109 ? -16.187 -0.263 13.602 1.00 94.06 109 SER A N 1
ATOM 807 C CA . SER A 1 109 ? -16.677 -0.587 12.256 1.00 94.06 109 SER A CA 1
ATOM 808 C C . SER A 1 109 ? -15.744 -0.055 11.164 1.00 94.06 109 SER A C 1
ATOM 810 O O . SER A 1 109 ? -15.533 -0.726 10.154 1.00 94.06 109 SER A O 1
ATOM 812 N N . SER A 1 110 ? -15.168 1.131 11.365 1.00 93.81 110 SER A N 1
ATOM 813 C CA . SER A 1 110 ? -14.208 1.719 10.427 1.00 93.81 110 SER A CA 1
ATOM 814 C C . SER A 1 110 ? -12.882 0.953 10.405 1.00 93.81 110 SER A C 1
ATOM 816 O O . SER A 1 110 ? -12.339 0.714 9.329 1.00 93.81 110 SER A O 1
ATOM 818 N N . LEU A 1 111 ? -12.375 0.510 11.563 1.00 93.19 111 LEU A N 1
ATOM 819 C CA . LEU A 1 111 ? -11.179 -0.338 11.640 1.00 93.19 111 LEU A CA 1
ATOM 820 C C . LEU A 1 111 ? -11.374 -1.675 10.921 1.00 93.19 111 LEU A C 1
ATOM 822 O O . LEU A 1 111 ? -10.493 -2.079 10.162 1.00 93.19 111 LEU A O 1
ATOM 826 N N . VAL A 1 112 ? -12.522 -2.331 11.120 1.00 95.12 112 VAL A N 1
ATOM 827 C CA . VAL A 1 112 ? -12.869 -3.580 10.423 1.00 95.12 112 VAL A CA 1
ATOM 828 C C . VAL A 1 112 ? -12.895 -3.356 8.915 1.00 95.12 112 VAL A C 1
ATOM 830 O O . VAL A 1 112 ? -12.221 -4.074 8.180 1.00 95.12 112 VAL A O 1
ATOM 833 N N . PHE A 1 113 ? -13.584 -2.308 8.456 1.00 94.62 113 PHE A N 1
ATOM 834 C CA . PHE A 1 113 ? -13.645 -1.971 7.035 1.00 94.62 113 PHE A CA 1
ATOM 835 C C . PHE A 1 113 ? -12.252 -1.732 6.430 1.00 94.62 113 PHE A C 1
ATOM 837 O O . PHE A 1 113 ? -11.917 -2.302 5.388 1.00 94.62 113 PHE A O 1
ATOM 844 N N . CYS A 1 114 ? -11.412 -0.925 7.088 1.00 93.38 114 CYS A N 1
ATOM 845 C CA . CYS A 1 114 ? -10.050 -0.668 6.625 1.00 93.38 114 CYS A CA 1
ATOM 846 C C . CYS A 1 114 ? -9.201 -1.949 6.589 1.00 93.38 114 CYS A C 1
ATOM 848 O O . CYS A 1 114 ? -8.460 -2.158 5.626 1.00 93.38 114 CYS A O 1
ATOM 850 N N . ALA A 1 115 ? -9.314 -2.813 7.602 1.00 94.19 115 ALA A N 1
ATOM 851 C CA . ALA A 1 115 ? -8.586 -4.078 7.671 1.00 94.19 115 ALA A CA 1
ATOM 852 C C . ALA A 1 115 ? -9.014 -5.053 6.568 1.00 94.19 115 ALA A C 1
ATOM 854 O O . ALA A 1 115 ? -8.158 -5.575 5.852 1.00 94.19 115 ALA A O 1
ATOM 855 N N . ASP A 1 116 ? -10.317 -5.252 6.370 1.00 94.88 116 ASP A N 1
ATOM 856 C CA . ASP A 1 116 ? -10.845 -6.160 5.346 1.00 94.88 116 ASP A CA 1
ATOM 857 C C . ASP A 1 116 ? -10.484 -5.696 3.938 1.00 94.88 116 ASP A C 1
ATOM 859 O O . ASP A 1 116 ? -10.086 -6.498 3.082 1.00 94.88 116 ASP A O 1
ATOM 863 N N . ARG A 1 117 ? -10.546 -4.386 3.695 1.00 93.06 117 ARG A N 1
ATOM 864 C CA . ARG A 1 117 ? -10.131 -3.819 2.416 1.00 93.06 117 ARG A CA 1
ATOM 865 C C . ARG A 1 117 ? -8.633 -3.975 2.178 1.00 93.06 117 ARG A C 1
ATOM 867 O O . ARG A 1 117 ? -8.233 -4.386 1.089 1.00 93.06 117 ARG A O 1
ATOM 874 N N . ALA A 1 118 ? -7.800 -3.678 3.174 1.00 92.44 118 ALA A N 1
ATOM 875 C CA . ALA A 1 118 ? -6.351 -3.824 3.057 1.00 92.44 118 ALA A CA 1
ATOM 876 C C . ALA A 1 118 ? -5.940 -5.290 2.854 1.00 92.44 118 ALA A C 1
ATOM 878 O O . ALA A 1 118 ? -5.099 -5.583 1.999 1.00 92.44 118 ALA A O 1
ATOM 879 N N . ARG A 1 119 ? -6.598 -6.217 3.560 1.00 94.38 119 ARG A N 1
ATOM 880 C CA . ARG A 1 119 ? -6.447 -7.662 3.372 1.00 94.38 119 ARG A CA 1
ATOM 881 C C . ARG A 1 119 ? -6.813 -8.078 1.953 1.00 94.38 119 ARG A C 1
ATOM 883 O O . ARG A 1 119 ? -6.041 -8.770 1.296 1.00 94.38 119 ARG A O 1
ATOM 890 N N . THR A 1 120 ? -7.972 -7.647 1.466 1.00 94.69 120 THR A N 1
ATOM 891 C CA . THR A 1 120 ? -8.433 -7.974 0.110 1.00 94.69 120 THR A CA 1
ATOM 892 C C . THR A 1 120 ? -7.439 -7.470 -0.932 1.00 94.69 120 THR A C 1
ATOM 894 O O . THR A 1 120 ? -7.003 -8.238 -1.789 1.00 94.69 120 THR A O 1
ATOM 897 N N . ASN A 1 121 ? -6.996 -6.217 -0.805 1.00 91.56 121 ASN A N 1
ATOM 898 C CA . ASN A 1 121 ? -6.014 -5.628 -1.708 1.00 91.56 121 ASN A CA 1
ATOM 899 C C . ASN A 1 121 ? -4.687 -6.391 -1.700 1.00 91.56 121 ASN A C 1
ATOM 901 O O . ASN A 1 121 ? -4.212 -6.756 -2.773 1.00 91.56 121 ASN A O 1
ATOM 905 N N . ARG A 1 122 ? -4.099 -6.691 -0.529 1.00 94.62 122 ARG A N 1
ATOM 906 C CA . ARG A 1 122 ? -2.826 -7.433 -0.499 1.00 94.62 122 ARG A CA 1
ATOM 907 C C . ARG A 1 122 ? -2.980 -8.844 -1.059 1.00 94.62 122 ARG A C 1
ATOM 909 O O . ARG A 1 122 ? -2.083 -9.309 -1.745 1.00 94.62 122 ARG A O 1
ATOM 916 N N . LEU A 1 123 ? -4.105 -9.523 -0.828 1.00 95.31 123 LEU A N 1
ATOM 917 C CA . LEU A 1 123 ? -4.325 -10.863 -1.378 1.00 95.31 123 LEU A CA 1
ATOM 918 C C . LEU A 1 123 ? -4.434 -10.825 -2.905 1.00 95.31 123 LEU A C 1
ATOM 920 O O . LEU A 1 123 ? -3.771 -11.614 -3.575 1.00 95.31 123 LEU A O 1
ATOM 924 N N . ILE A 1 124 ? -5.190 -9.871 -3.458 1.00 95.31 124 ILE A N 1
ATOM 925 C CA . ILE A 1 124 ? -5.289 -9.666 -4.911 1.00 95.31 124 ILE A CA 1
ATOM 926 C C . ILE A 1 124 ? -3.913 -9.332 -5.494 1.00 95.31 124 ILE A C 1
ATOM 928 O O . ILE A 1 124 ? -3.476 -9.983 -6.442 1.00 95.31 124 ILE A O 1
ATOM 932 N N . SER A 1 125 ? -3.190 -8.373 -4.908 1.00 92.12 125 SER A N 1
ATOM 933 C CA . SER A 1 125 ? -1.833 -8.025 -5.342 1.00 92.12 125 SER A CA 1
ATOM 934 C C . SER A 1 125 ? -0.877 -9.211 -5.238 1.00 92.12 125 SER A C 1
ATOM 936 O O . SER A 1 125 ? -0.055 -9.411 -6.125 1.00 92.12 125 SER A O 1
ATOM 938 N N . GLY A 1 126 ? -0.990 -10.026 -4.190 1.00 93.81 126 GLY A N 1
ATOM 939 C CA . GLY A 1 126 ? -0.195 -11.234 -4.004 1.00 93.81 126 GLY A CA 1
ATOM 940 C C . GLY A 1 126 ? -0.429 -12.265 -5.104 1.00 93.81 126 GLY A C 1
ATOM 941 O O . GLY A 1 126 ? 0.533 -12.779 -5.670 1.00 93.81 126 GLY A O 1
ATOM 942 N N . VAL A 1 127 ? -1.692 -12.513 -5.460 1.00 95.25 127 VAL A N 1
ATOM 943 C CA . VAL A 1 127 ? -2.063 -13.421 -6.558 1.00 95.25 127 VAL A CA 1
ATOM 944 C C . VAL A 1 127 ? -1.575 -12.890 -7.905 1.00 95.25 127 VAL A C 1
ATOM 946 O O . VAL A 1 127 ? -0.967 -13.643 -8.664 1.00 95.25 127 VAL A O 1
ATOM 949 N N . LEU A 1 128 ? -1.783 -11.601 -8.192 1.00 94.88 128 LEU A N 1
ATOM 950 C CA . LEU A 1 128 ? -1.316 -10.982 -9.437 1.00 94.88 128 LEU A CA 1
ATOM 951 C C . LEU A 1 128 ? 0.211 -11.045 -9.558 1.00 94.88 128 LEU A C 1
ATOM 953 O O . LEU A 1 128 ? 0.725 -11.452 -10.596 1.00 94.88 128 LEU A O 1
ATOM 957 N N . ASN A 1 129 ? 0.938 -10.720 -8.486 1.00 93.62 129 ASN A N 1
ATOM 958 C CA . ASN A 1 129 ? 2.395 -10.838 -8.453 1.00 93.62 129 ASN A CA 1
ATOM 959 C C . ASN A 1 129 ? 2.847 -12.292 -8.641 1.00 93.62 129 ASN A C 1
ATOM 961 O O . ASN A 1 129 ? 3.778 -12.546 -9.396 1.00 93.62 129 ASN A O 1
ATOM 965 N N . GLY A 1 130 ? 2.162 -13.264 -8.033 1.00 94.44 130 GLY A N 1
ATOM 966 C CA . GLY A 1 130 ? 2.451 -14.684 -8.251 1.00 94.44 130 GLY A CA 1
ATOM 967 C C . GLY A 1 130 ? 2.249 -15.105 -9.710 1.00 94.44 130 GLY A C 1
ATOM 968 O O . GLY A 1 130 ? 3.093 -15.797 -10.277 1.00 94.44 130 GLY A O 1
ATOM 969 N N . ALA A 1 131 ? 1.175 -14.632 -10.348 1.00 93.19 131 ALA A N 1
ATOM 970 C CA . ALA A 1 131 ? 0.917 -14.878 -11.764 1.00 93.19 131 ALA A CA 1
ATOM 971 C C . ALA A 1 131 ? 1.998 -14.255 -12.664 1.00 93.19 131 ALA A C 1
ATOM 973 O O . ALA A 1 131 ? 2.494 -14.925 -13.569 1.00 93.19 131 ALA A O 1
ATOM 974 N N . PHE A 1 132 ? 2.425 -13.016 -12.386 1.00 91.62 132 PHE A N 1
ATOM 975 C CA . PHE A 1 132 ? 3.540 -12.390 -13.103 1.00 91.62 132 PHE A CA 1
ATOM 976 C C . PHE A 1 132 ? 4.856 -13.142 -12.897 1.00 91.62 132 PHE A C 1
ATOM 978 O O . PHE A 1 132 ? 5.590 -13.342 -13.860 1.00 91.62 132 PHE A O 1
ATOM 985 N N . ALA A 1 133 ? 5.139 -13.623 -11.685 1.00 92.94 133 ALA A N 1
ATOM 986 C CA . ALA A 1 133 ? 6.331 -14.423 -11.420 1.00 92.94 133 ALA A CA 1
ATOM 987 C C . ALA A 1 133 ? 6.365 -15.693 -12.284 1.00 92.94 133 ALA A C 1
ATOM 989 O O . ALA A 1 133 ? 7.381 -15.983 -12.914 1.00 92.94 133 ALA A O 1
ATOM 990 N N . LEU A 1 134 ? 5.241 -16.414 -12.367 1.00 91.69 134 LEU A N 1
ATOM 991 C CA . LEU A 1 134 ? 5.106 -17.601 -13.218 1.00 91.69 134 LEU A CA 1
ATOM 992 C C . LEU A 1 134 ? 5.229 -17.264 -14.706 1.00 91.69 134 LEU A C 1
ATOM 994 O O . LEU A 1 134 ? 5.872 -18.006 -15.451 1.00 91.69 134 LEU A O 1
ATOM 998 N N . TYR A 1 135 ? 4.651 -16.142 -15.137 1.00 90.19 135 TYR A N 1
ATOM 999 C CA . TYR A 1 135 ? 4.799 -15.659 -16.506 1.00 90.19 135 TYR A CA 1
ATOM 1000 C C . TYR A 1 135 ? 6.274 -15.422 -16.846 1.00 90.19 135 TYR A C 1
ATOM 1002 O O . TYR A 1 135 ? 6.770 -15.998 -17.806 1.00 90.19 135 TYR A O 1
ATOM 1010 N N . PHE A 1 136 ? 7.005 -14.659 -16.032 1.00 87.75 136 PHE A N 1
ATOM 1011 C CA . PHE A 1 136 ? 8.417 -14.374 -16.297 1.00 87.75 136 PHE A CA 1
ATOM 1012 C C . PHE A 1 136 ? 9.315 -15.614 -16.175 1.00 87.75 136 PHE A C 1
ATOM 1014 O O . PHE A 1 136 ? 10.258 -15.739 -16.945 1.00 87.75 136 PHE A O 1
ATOM 1021 N N . LEU A 1 137 ? 8.998 -16.576 -15.300 1.00 87.50 137 LEU A N 1
ATOM 1022 C CA . LEU A 1 137 ? 9.713 -17.863 -15.231 1.00 87.50 137 LEU A CA 1
ATOM 1023 C C . LEU A 1 137 ? 9.559 -18.717 -16.493 1.00 87.50 137 LEU A C 1
ATOM 1025 O O . LEU A 1 137 ? 10.444 -19.509 -16.807 1.00 87.50 137 LEU A O 1
ATOM 1029 N N . THR A 1 138 ? 8.423 -18.605 -17.183 1.00 85.88 138 THR A N 1
ATOM 1030 C CA . THR A 1 138 ? 8.074 -19.471 -18.323 1.00 85.88 138 THR A CA 1
ATOM 1031 C C . THR A 1 138 ? 8.183 -18.770 -19.675 1.00 85.88 138 THR A C 1
ATOM 1033 O O . THR A 1 138 ? 8.213 -19.432 -20.716 1.00 85.88 138 THR A O 1
ATOM 1036 N N . ALA A 1 139 ? 8.275 -17.440 -19.682 1.00 83.00 139 ALA A N 1
ATOM 1037 C CA . ALA A 1 139 ? 8.458 -16.645 -20.882 1.00 83.00 139 ALA A CA 1
ATOM 1038 C C . ALA A 1 139 ? 9.835 -16.915 -21.506 1.00 83.00 139 ALA A C 1
ATOM 1040 O O . ALA A 1 139 ? 10.877 -16.832 -20.851 1.00 83.00 139 ALA A O 1
ATOM 1041 N N . LYS A 1 140 ? 9.847 -17.199 -22.813 1.00 69.94 140 LYS A N 1
ATOM 1042 C CA . LYS A 1 140 ? 11.091 -17.297 -23.583 1.00 69.94 140 LYS A CA 1
ATOM 1043 C C . LYS A 1 140 ? 11.754 -15.923 -23.653 1.00 69.94 140 LYS A C 1
ATOM 1045 O O . LYS A 1 140 ? 11.075 -14.933 -23.920 1.00 69.94 140 LYS A O 1
ATOM 1050 N N . SER A 1 141 ? 13.068 -15.875 -23.434 1.00 63.94 141 SER A N 1
ATOM 1051 C CA . SER A 1 141 ? 13.828 -14.638 -23.610 1.00 63.94 141 SER A CA 1
ATOM 1052 C C . SER A 1 141 ? 13.724 -14.175 -25.065 1.00 63.94 141 SER A C 1
ATOM 1054 O O . SER A 1 141 ? 13.965 -14.943 -25.999 1.00 63.94 141 SER A O 1
ATOM 1056 N N . THR A 1 142 ? 13.305 -12.930 -25.264 1.00 60.41 142 THR A N 1
ATOM 1057 C CA . THR A 1 142 ? 13.360 -12.253 -26.563 1.00 60.41 142 THR A CA 1
ATOM 1058 C C . THR A 1 142 ? 14.757 -11.683 -26.788 1.00 60.41 142 THR A C 1
ATOM 1060 O O . THR A 1 142 ? 15.358 -11.173 -25.851 1.00 60.41 142 THR A O 1
ATOM 1063 N N . TYR A 1 143 ? 15.222 -11.691 -28.042 1.00 51.47 143 TYR A N 1
ATOM 1064 C CA . TYR A 1 143 ? 16.573 -1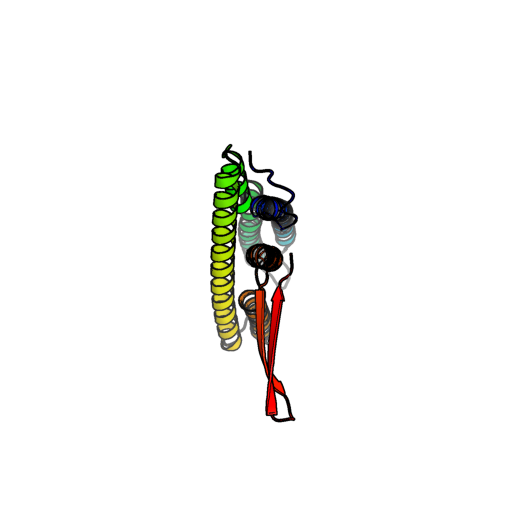1.302 -28.496 1.00 51.47 143 TYR A CA 1
ATOM 1065 C C . TYR A 1 143 ? 17.106 -9.948 -27.967 1.00 51.47 143 TYR A C 1
ATOM 1067 O O . TYR A 1 143 ? 18.308 -9.714 -27.987 1.00 51.47 143 TYR A O 1
ATOM 1075 N N . TYR A 1 144 ? 16.227 -9.061 -27.492 1.00 53.31 144 TYR A N 1
ATOM 1076 C CA . TYR A 1 144 ? 16.559 -7.729 -26.974 1.00 53.31 144 TYR A CA 1
ATOM 1077 C C . TYR A 1 144 ? 16.899 -7.671 -25.477 1.00 53.31 144 TYR A C 1
ATOM 1079 O O . TYR A 1 144 ? 17.402 -6.648 -25.021 1.00 53.31 144 TYR A O 1
ATOM 1087 N N . PHE A 1 145 ? 16.606 -8.716 -24.701 1.00 58.69 145 PHE A N 1
ATOM 1088 C CA . PHE A 1 145 ? 16.815 -8.716 -23.253 1.00 58.69 145 PHE A CA 1
ATOM 1089 C C . PHE A 1 145 ? 17.907 -9.713 -22.859 1.00 58.69 145 PHE A C 1
ATOM 1091 O O . PHE A 1 145 ? 18.003 -10.800 -23.427 1.00 58.69 145 PHE A O 1
ATOM 1098 N N . GLU A 1 146 ? 18.730 -9.338 -21.875 1.00 61.28 146 GLU A N 1
ATOM 1099 C CA . GLU A 1 146 ? 19.759 -10.214 -21.305 1.00 61.28 146 GLU A CA 1
ATOM 1100 C C . GLU A 1 146 ? 19.167 -11.565 -20.872 1.00 61.28 146 GLU A C 1
ATOM 1102 O O . GLU A 1 146 ? 18.028 -11.628 -20.399 1.00 61.28 146 GLU A O 1
ATOM 1107 N N . GLU A 1 147 ? 19.960 -12.642 -20.956 1.00 63.00 147 GLU A N 1
ATOM 1108 C CA . GLU A 1 147 ? 19.543 -14.007 -20.582 1.00 63.00 147 GLU A CA 1
ATOM 1109 C C . GLU A 1 147 ? 18.907 -14.095 -19.181 1.00 63.00 147 GLU A C 1
ATOM 1111 O O . GLU A 1 147 ? 18.051 -14.946 -18.943 1.00 63.00 147 GLU A O 1
ATOM 1116 N N . ASN A 1 148 ? 19.262 -13.183 -18.269 1.00 73.81 148 ASN A N 1
ATOM 1117 C CA . ASN A 1 148 ? 18.796 -13.176 -16.882 1.00 73.81 148 ASN A CA 1
ATOM 1118 C C . ASN A 1 148 ? 17.643 -12.203 -16.583 1.00 73.81 148 ASN A C 1
ATOM 1120 O O . ASN A 1 148 ? 17.150 -12.191 -15.451 1.00 73.81 148 ASN A O 1
ATOM 1124 N N . TYR A 1 149 ? 17.180 -11.413 -17.559 1.00 79.12 149 TYR A N 1
ATOM 1125 C CA . TYR A 1 149 ? 16.115 -10.418 -17.360 1.00 79.12 149 TYR A CA 1
ATOM 1126 C C . TYR A 1 149 ? 14.840 -11.062 -16.795 1.00 79.12 149 TYR A C 1
ATOM 1128 O O . TYR A 1 149 ? 14.326 -10.649 -15.754 1.00 79.12 149 TYR A O 1
ATOM 1136 N N . ASN A 1 150 ? 14.375 -12.134 -17.436 1.00 83.44 150 ASN A N 1
ATOM 1137 C CA . ASN A 1 150 ? 13.165 -12.855 -17.039 1.00 83.44 150 ASN A CA 1
ATOM 1138 C C . ASN A 1 150 ? 13.290 -13.469 -15.634 1.00 83.44 150 ASN A C 1
ATOM 1140 O O . ASN A 1 150 ? 12.378 -13.344 -14.818 1.00 83.44 150 ASN A O 1
ATOM 1144 N N . THR A 1 151 ? 14.441 -14.063 -15.310 1.00 85.38 151 THR A N 1
ATOM 1145 C CA . THR A 1 151 ? 14.706 -14.645 -13.985 1.00 85.38 151 THR A CA 1
ATOM 1146 C C . THR A 1 151 ? 14.688 -13.585 -12.884 1.00 85.38 151 THR A C 1
ATOM 1148 O O . THR A 1 151 ? 14.103 -13.806 -11.822 1.00 85.38 151 THR A O 1
ATOM 1151 N N . TYR A 1 152 ? 15.286 -12.416 -13.132 1.00 86.38 152 TYR A N 1
ATOM 1152 C CA . TYR A 1 152 ? 15.300 -11.313 -12.172 1.00 86.38 152 TYR A CA 1
ATOM 1153 C C . TYR A 1 152 ? 13.887 -10.796 -11.877 1.00 86.38 152 TYR A C 1
ATOM 1155 O O . TYR A 1 152 ? 13.490 -10.700 -10.712 1.00 86.38 152 TYR A O 1
ATOM 1163 N N . TRP A 1 153 ? 13.095 -10.534 -12.921 1.00 88.31 153 TRP A N 1
ATOM 1164 C CA . TRP A 1 153 ? 11.705 -10.108 -12.757 1.00 88.31 153 TRP A CA 1
ATOM 1165 C C . TRP A 1 153 ? 10.863 -11.163 -12.054 1.00 88.31 153 TRP A C 1
ATOM 1167 O O . TRP A 1 153 ? 10.092 -10.828 -11.155 1.00 88.31 153 TRP A O 1
ATOM 1177 N N . ALA A 1 154 ? 11.047 -12.438 -12.390 1.00 89.25 154 ALA A N 1
ATOM 1178 C CA . ALA A 1 154 ? 10.339 -13.505 -11.710 1.00 89.25 154 ALA A CA 1
ATOM 1179 C C . ALA A 1 154 ? 10.639 -13.557 -10.208 1.00 89.25 154 ALA A C 1
ATOM 1181 O O . ALA A 1 154 ? 9.710 -13.688 -9.413 1.00 89.25 154 ALA A O 1
ATOM 1182 N N . LEU A 1 155 ? 11.906 -13.417 -9.807 1.00 92.38 155 LEU A N 1
ATOM 1183 C CA . LEU A 1 155 ? 12.292 -13.388 -8.394 1.00 92.38 155 LEU A CA 1
ATOM 1184 C C . LEU A 1 155 ? 11.703 -12.175 -7.667 1.00 92.38 155 LEU A C 1
ATOM 1186 O O . LEU A 1 155 ? 11.188 -12.326 -6.557 1.00 92.38 155 LEU A O 1
ATOM 1190 N N . LEU A 1 156 ? 11.721 -10.995 -8.294 1.00 92.38 156 LEU A N 1
ATOM 1191 C CA . LEU A 1 156 ? 11.092 -9.794 -7.739 1.00 92.38 156 LEU A CA 1
ATOM 1192 C C . LEU A 1 156 ? 9.594 -9.999 -7.504 1.00 92.38 156 LEU A C 1
ATOM 1194 O O . LEU A 1 156 ? 9.096 -9.743 -6.405 1.00 92.38 156 LEU A O 1
ATOM 1198 N N . PHE A 1 157 ? 8.876 -10.496 -8.511 1.00 93.31 157 PHE A N 1
ATOM 1199 C CA . PHE A 1 157 ? 7.441 -10.742 -8.406 1.00 93.31 157 PHE A CA 1
ATOM 1200 C C . PHE A 1 157 ? 7.117 -11.870 -7.421 1.00 93.31 157 PHE A C 1
ATOM 1202 O O . PHE A 1 157 ? 6.156 -11.750 -6.662 1.00 93.31 157 PHE A O 1
ATOM 1209 N N . ALA A 1 158 ? 7.937 -12.922 -7.348 1.00 93.62 158 ALA A N 1
ATOM 1210 C CA . ALA A 1 158 ? 7.777 -13.996 -6.369 1.00 93.62 158 ALA A CA 1
ATOM 1211 C C . ALA A 1 158 ? 7.968 -13.483 -4.933 1.00 93.62 158 ALA A C 1
ATOM 1213 O O . ALA A 1 158 ? 7.157 -13.779 -4.053 1.00 93.62 158 ALA A O 1
ATOM 1214 N N . GLY A 1 159 ? 8.993 -12.658 -4.698 1.00 93.62 159 GLY A N 1
ATOM 1215 C CA . GLY A 1 159 ? 9.217 -12.003 -3.410 1.00 93.62 159 GLY A CA 1
ATOM 1216 C C . GLY A 1 159 ? 8.060 -11.077 -3.028 1.00 93.62 159 GLY A C 1
ATOM 1217 O O . GLY A 1 159 ? 7.548 -11.150 -1.910 1.00 93.62 159 GLY A O 1
ATOM 1218 N N . ALA A 1 160 ? 7.584 -10.262 -3.974 1.00 91.62 160 ALA A N 1
ATOM 1219 C CA . ALA A 1 160 ? 6.428 -9.393 -3.770 1.00 91.62 160 ALA A CA 1
ATOM 1220 C C . ALA A 1 160 ? 5.146 -10.192 -3.484 1.00 91.62 160 ALA A C 1
ATOM 1222 O O . ALA A 1 160 ? 4.352 -9.790 -2.631 1.00 91.62 160 ALA A O 1
ATOM 1223 N N . ALA A 1 161 ? 4.938 -11.329 -4.150 1.00 94.81 161 ALA A N 1
ATOM 1224 C CA . ALA A 1 161 ? 3.821 -12.229 -3.880 1.00 94.81 161 ALA A CA 1
ATOM 1225 C C . ALA A 1 161 ? 3.898 -12.791 -2.456 1.00 94.81 161 ALA A C 1
ATOM 1227 O O . ALA A 1 161 ? 2.929 -12.691 -1.704 1.00 94.81 161 ALA A O 1
ATOM 1228 N N . GLY A 1 162 ? 5.069 -13.298 -2.055 1.00 93.06 162 GLY A N 1
ATOM 1229 C CA . GLY A 1 162 ? 5.313 -13.803 -0.705 1.00 93.06 162 GLY A CA 1
ATOM 1230 C C . GLY A 1 162 ? 5.059 -12.747 0.372 1.00 93.06 162 GLY A C 1
ATOM 1231 O O . GLY A 1 162 ? 4.357 -13.020 1.345 1.00 93.06 162 GLY A O 1
ATOM 1232 N N . ALA A 1 163 ? 5.545 -11.520 0.172 1.00 92.44 163 ALA A N 1
ATOM 1233 C CA . ALA A 1 163 ? 5.300 -10.413 1.093 1.00 92.44 163 ALA A CA 1
ATOM 1234 C C . ALA A 1 163 ? 3.803 -10.082 1.208 1.00 92.44 163 ALA A C 1
ATOM 1236 O O . ALA A 1 163 ? 3.269 -10.002 2.311 1.00 92.44 163 ALA A O 1
ATOM 1237 N N . ASN A 1 164 ? 3.108 -9.947 0.078 1.00 90.94 164 ASN A N 1
ATOM 1238 C CA . ASN A 1 164 ? 1.689 -9.594 0.051 1.00 90.94 164 ASN A CA 1
ATOM 1239 C C . ASN A 1 164 ? 0.782 -10.686 0.644 1.00 90.94 164 ASN A C 1
ATOM 1241 O O . ASN A 1 164 ? -0.188 -10.381 1.338 1.00 90.94 164 ASN A O 1
ATOM 1245 N N . LEU A 1 165 ? 1.093 -11.964 0.414 1.00 91.06 165 LEU A N 1
ATOM 1246 C CA . LEU A 1 165 ? 0.308 -13.086 0.939 1.00 91.06 165 LEU A CA 1
ATOM 1247 C C . LEU A 1 165 ? 0.642 -13.400 2.404 1.00 91.06 165 LEU A C 1
ATOM 1249 O O . LEU A 1 165 ? -0.257 -13.732 3.179 1.00 91.06 165 LEU A O 1
ATOM 1253 N N . GLY A 1 166 ? 1.910 -13.265 2.798 1.00 91.00 166 GLY A N 1
ATOM 1254 C CA . GLY A 1 166 ? 2.399 -13.673 4.115 1.00 91.00 166 GLY A CA 1
ATOM 1255 C C . GLY A 1 166 ? 2.371 -12.585 5.189 1.00 91.00 166 GLY A C 1
ATOM 1256 O O . GLY A 1 166 ? 2.241 -12.906 6.369 1.00 91.00 166 GLY A O 1
ATOM 1257 N N . ILE A 1 167 ? 2.476 -11.305 4.823 1.00 93.44 167 ILE A N 1
ATOM 1258 C CA . ILE A 1 167 ? 2.619 -10.210 5.791 1.00 93.44 167 ILE A CA 1
ATOM 1259 C C . ILE A 1 167 ? 1.300 -9.443 5.905 1.00 93.44 167 ILE A C 1
ATOM 1261 O O . ILE A 1 167 ? 0.841 -8.823 4.948 1.00 93.44 167 ILE A O 1
ATOM 1265 N N . LYS A 1 168 ? 0.707 -9.455 7.106 1.00 92.12 168 LYS A N 1
ATOM 1266 C CA . LYS A 1 168 ? -0.479 -8.645 7.425 1.00 92.12 168 LYS A CA 1
ATOM 1267 C C . LYS A 1 168 ? -0.194 -7.152 7.259 1.00 92.12 168 LYS A C 1
ATOM 1269 O O . LYS A 1 168 ? 0.876 -6.667 7.658 1.00 92.12 168 LYS A O 1
ATOM 1274 N N . SER A 1 169 ? -1.177 -6.431 6.732 1.00 91.31 169 SER A N 1
ATOM 1275 C CA . SER A 1 169 ? -1.142 -4.979 6.608 1.00 91.31 169 SER A CA 1
ATOM 1276 C C . SER A 1 169 ? -1.167 -4.294 7.982 1.00 91.31 169 SER A C 1
ATOM 1278 O O . SER A 1 169 ? -1.410 -4.917 9.018 1.00 91.31 169 SER A O 1
ATOM 1280 N N . VAL A 1 170 ? -0.885 -2.992 8.003 1.00 92.44 170 VAL A N 1
ATOM 1281 C CA . VAL A 1 170 ? -0.951 -2.187 9.233 1.00 92.44 170 VAL A CA 1
ATOM 1282 C C . VAL A 1 170 ? -2.380 -2.157 9.782 1.00 92.44 170 VAL A C 1
ATOM 1284 O O . VAL A 1 170 ? -2.575 -2.309 10.982 1.00 92.44 170 VAL A O 1
ATOM 1287 N N . GLU A 1 171 ? -3.371 -2.029 8.904 1.00 93.19 171 GLU A N 1
ATOM 1288 C CA . GLU A 1 171 ? -4.799 -2.056 9.223 1.00 93.19 171 GLU A CA 1
ATOM 1289 C C . GLU A 1 171 ? -5.195 -3.372 9.898 1.00 93.19 171 GLU A C 1
ATOM 1291 O O . GLU A 1 171 ? -5.788 -3.352 10.974 1.00 93.19 171 GLU A O 1
ATOM 1296 N N . GLU A 1 172 ? -4.803 -4.511 9.311 1.00 93.56 172 GLU A N 1
ATOM 1297 C CA . GLU A 1 172 ? -5.037 -5.837 9.895 1.00 93.56 172 GLU A CA 1
ATOM 1298 C C . GLU A 1 172 ? -4.395 -5.948 11.285 1.00 93.56 172 GLU A C 1
ATOM 1300 O O . GLU A 1 172 ? -5.039 -6.391 12.231 1.00 93.56 172 GLU A O 1
ATOM 1305 N N . LYS A 1 173 ? -3.149 -5.479 11.439 1.00 92.62 173 LYS A N 1
ATOM 1306 C CA . LYS A 1 173 ? -2.441 -5.496 12.730 1.00 92.62 173 LYS A CA 1
ATOM 1307 C C . LYS A 1 173 ? -3.092 -4.592 13.778 1.00 92.62 173 LYS A C 1
ATOM 1309 O O . LYS A 1 173 ? -3.040 -4.911 14.962 1.00 92.62 173 LYS A O 1
ATOM 1314 N N . MET A 1 174 ? -3.667 -3.455 13.385 1.00 90.25 174 MET A N 1
ATOM 1315 C CA . MET A 1 174 ? -4.373 -2.576 14.322 1.00 90.25 174 MET A CA 1
ATOM 1316 C C . MET A 1 174 ? -5.697 -3.190 14.782 1.00 90.25 174 MET A C 1
ATOM 1318 O O . MET A 1 174 ? -6.017 -3.083 15.964 1.00 90.25 174 MET A O 1
ATOM 1322 N N . LEU A 1 175 ? -6.418 -3.889 13.900 1.00 92.62 175 LEU A N 1
ATOM 1323 C CA . LEU A 1 175 ? -7.601 -4.657 14.291 1.00 92.62 175 LEU A CA 1
ATOM 1324 C C . LEU A 1 175 ? -7.239 -5.833 15.212 1.00 92.62 175 LEU A C 1
ATOM 1326 O O . LEU A 1 175 ? -7.884 -6.009 16.244 1.00 92.62 175 LEU A O 1
ATOM 1330 N N . ASP A 1 176 ? -6.170 -6.577 14.900 1.00 91.06 176 ASP A N 1
ATOM 1331 C CA . ASP A 1 176 ? -5.666 -7.651 15.768 1.00 91.06 176 ASP A CA 1
ATOM 1332 C C . ASP A 1 176 ? -5.357 -7.110 17.178 1.00 91.06 176 ASP A C 1
ATOM 1334 O O . ASP A 1 176 ? -5.803 -7.679 18.171 1.00 91.06 176 ASP A O 1
ATOM 1338 N N . ARG A 1 177 ? -4.670 -5.959 17.281 1.00 88.44 177 ARG A N 1
ATOM 1339 C CA . ARG A 1 177 ? -4.373 -5.304 18.572 1.00 88.44 177 ARG A CA 1
ATOM 1340 C C . ARG A 1 177 ? -5.626 -4.910 19.345 1.00 88.44 177 ARG A C 1
ATOM 1342 O O . ARG A 1 177 ? -5.622 -4.984 20.573 1.00 88.44 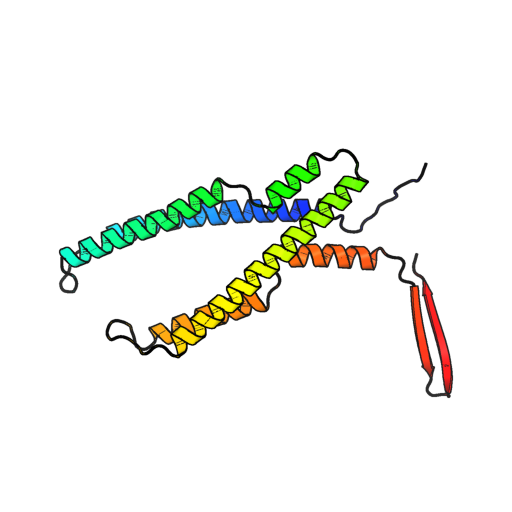177 ARG A O 1
ATOM 1349 N N . TYR A 1 178 ? -6.679 -4.472 18.655 1.00 88.25 178 TYR A N 1
ATOM 1350 C CA . TYR A 1 178 ? -7.961 -4.193 19.298 1.00 88.25 178 TYR A CA 1
ATOM 1351 C C . TYR A 1 178 ? -8.546 -5.474 19.902 1.00 88.25 178 TYR A C 1
ATOM 1353 O O . TYR A 1 178 ? -8.892 -5.496 21.082 1.00 88.25 178 TYR A O 1
ATOM 1361 N N . HIS A 1 179 ? -8.600 -6.566 19.131 1.00 87.19 179 HIS A N 1
ATOM 1362 C CA . HIS A 1 179 ? -9.115 -7.854 19.608 1.00 87.19 179 HIS A CA 1
ATOM 1363 C C . HIS A 1 179 ? -8.275 -8.437 20.747 1.00 87.19 179 HIS A C 1
ATOM 1365 O O . HIS A 1 179 ? -8.839 -8.919 21.727 1.00 87.19 179 HIS A O 1
ATOM 1371 N N . GLU A 1 180 ? -6.947 -8.349 20.671 1.00 84.00 180 GLU A N 1
ATOM 1372 C CA . GLU A 1 180 ? -6.036 -8.739 21.754 1.00 84.00 180 GLU A CA 1
ATOM 1373 C C . GLU A 1 180 ? -6.291 -7.916 23.024 1.00 84.00 180 GLU A C 1
ATOM 1375 O O . GLU A 1 180 ? -6.403 -8.481 24.113 1.00 84.00 180 GLU A O 1
ATOM 1380 N N . GLY A 1 181 ? -6.455 -6.595 22.889 1.00 78.50 181 GLY A N 1
ATOM 1381 C CA . GLY A 1 181 ? -6.799 -5.703 23.996 1.00 78.50 181 GLY A CA 1
ATOM 1382 C C . GLY A 1 181 ? -8.126 -6.078 24.656 1.00 78.50 181 GLY A C 1
ATOM 1383 O O . GLY A 1 181 ? -8.192 -6.186 25.878 1.00 78.50 181 GLY A O 1
ATOM 1384 N N . GLN A 1 182 ? -9.155 -6.377 23.861 1.00 76.44 182 GLN A N 1
ATOM 1385 C CA . GLN A 1 182 ? -10.457 -6.826 24.368 1.00 76.44 182 GLN A CA 1
ATOM 1386 C C . GLN A 1 182 ? -10.377 -8.197 25.056 1.00 76.44 182 GLN A C 1
ATOM 1388 O O . GLN A 1 182 ? -10.995 -8.401 26.098 1.00 76.44 182 GLN A O 1
ATOM 1393 N N . GLN A 1 183 ? -9.580 -9.135 24.535 1.00 65.12 183 GLN A N 1
ATOM 1394 C CA . GLN A 1 183 ? -9.375 -10.449 25.161 1.00 65.12 183 GLN A CA 1
ATOM 1395 C C . GLN A 1 183 ? -8.598 -10.381 26.483 1.00 65.12 183 GLN A C 1
ATOM 1397 O O . GLN A 1 183 ? -8.755 -11.262 27.330 1.00 65.12 183 GLN A O 1
ATOM 1402 N N . VAL A 1 184 ? -7.737 -9.373 26.650 1.00 60.44 184 VAL A N 1
ATOM 1403 C CA . VAL A 1 184 ? -7.013 -9.113 27.903 1.00 60.44 184 VAL A CA 1
ATOM 1404 C C . VAL A 1 184 ? -7.902 -8.387 28.917 1.00 60.44 184 VAL A C 1
ATOM 1406 O O . VAL A 1 184 ? -7.786 -8.657 30.109 1.00 60.44 184 VAL A O 1
ATOM 1409 N N . SER A 1 185 ? -8.795 -7.504 28.460 1.00 54.62 185 SER A N 1
ATOM 1410 C CA . SER A 1 185 ? -9.735 -6.759 29.310 1.00 54.62 185 SER A CA 1
ATOM 1411 C C . SER A 1 185 ? -11.014 -7.528 29.664 1.00 54.62 185 SER A C 1
ATOM 1413 O O . SER A 1 185 ? -11.713 -7.140 30.598 1.00 54.62 185 SER A O 1
ATOM 1415 N N . ALA A 1 186 ? -11.336 -8.610 28.954 1.00 53.28 186 ALA A N 1
ATOM 1416 C CA . ALA A 1 186 ? -12.434 -9.491 29.325 1.00 53.28 186 ALA A CA 1
ATOM 1417 C C . ALA A 1 186 ? -12.064 -10.306 30.582 1.00 53.28 186 ALA A C 1
ATOM 1419 O O . ALA A 1 186 ? -10.947 -10.831 30.652 1.00 53.28 186 ALA A O 1
ATOM 1420 N N . PRO A 1 187 ? -12.978 -10.477 31.559 1.00 54.78 187 PRO A N 1
ATOM 1421 C CA . PRO A 1 187 ? -12.747 -11.375 32.684 1.00 54.78 187 PRO A CA 1
ATOM 1422 C C . PRO A 1 187 ? -12.485 -12.785 32.146 1.00 54.78 187 PRO A C 1
ATOM 1424 O O . PRO A 1 187 ? -13.380 -13.466 31.645 1.00 54.78 187 PRO A O 1
ATOM 1427 N N . ARG A 1 188 ? -11.223 -13.221 32.215 1.00 52.12 188 ARG A N 1
ATOM 1428 C CA . ARG A 1 188 ? -10.825 -14.580 31.849 1.00 52.12 188 ARG A CA 1
ATOM 1429 C C . ARG A 1 188 ? -11.214 -15.508 32.991 1.00 52.12 188 ARG A C 1
ATOM 1431 O O . ARG A 1 188 ? -10.454 -15.678 33.943 1.00 52.12 188 ARG A O 1
ATOM 1438 N N . SER A 1 189 ? -12.391 -16.116 32.884 1.00 59.50 189 SER A N 1
ATOM 1439 C CA . SER A 1 189 ? -12.663 -17.377 33.564 1.00 59.50 189 SER A CA 1
ATOM 1440 C C . SER A 1 189 ? -11.988 -18.487 32.761 1.00 59.50 189 SER A C 1
ATOM 1442 O O . SER A 1 189 ? -12.322 -18.745 31.605 1.00 59.50 189 SER A O 1
ATOM 1444 N N . ARG A 1 190 ? -10.973 -19.117 33.350 1.00 60.50 190 ARG A N 1
ATOM 1445 C CA . ARG A 1 190 ? -10.332 -20.295 32.766 1.00 60.50 190 ARG A CA 1
ATOM 1446 C C . ARG A 1 190 ? -10.688 -21.496 33.623 1.00 60.50 190 ARG A C 1
ATOM 1448 O O . ARG A 1 190 ? -10.366 -21.533 34.811 1.00 60.50 190 ARG A O 1
ATOM 1455 N N . PHE A 1 191 ? -11.386 -22.440 33.004 1.00 67.06 191 PHE A N 1
ATOM 1456 C CA . PHE A 1 191 ? -11.704 -23.735 33.582 1.00 67.06 191 PHE A CA 1
ATOM 1457 C C . PHE A 1 191 ? -10.827 -24.778 32.896 1.00 67.06 191 PHE A C 1
ATOM 1459 O O . PHE A 1 191 ? -11.071 -25.131 31.743 1.00 67.06 191 PHE A O 1
ATOM 1466 N N . ASP A 1 192 ? -9.788 -25.224 33.595 1.00 73.12 192 ASP A N 1
ATOM 1467 C CA . ASP A 1 192 ? -8.953 -26.332 33.145 1.00 73.12 192 ASP A CA 1
ATOM 1468 C C . ASP A 1 192 ? -9.390 -27.599 33.890 1.00 73.12 192 ASP A C 1
ATOM 1470 O O . ASP A 1 192 ? -9.503 -27.611 35.119 1.00 73.12 192 ASP A O 1
ATOM 1474 N N . PHE A 1 193 ? -9.638 -28.666 33.135 1.00 76.81 193 PHE A N 1
ATOM 1475 C CA . PHE A 1 193 ? -10.003 -29.980 33.657 1.00 76.81 193 PHE A CA 1
ATOM 1476 C C . PHE A 1 193 ? -8.954 -30.994 33.213 1.00 76.81 193 PHE A C 1
ATOM 1478 O O . PHE A 1 193 ? -8.642 -31.083 32.024 1.00 76.81 193 PHE A O 1
ATOM 1485 N N . GLY A 1 194 ? -8.396 -31.745 34.159 1.00 77.88 194 GLY A N 1
ATOM 1486 C CA . GLY A 1 194 ? -7.307 -32.673 33.882 1.00 77.88 194 GLY A CA 1
ATOM 1487 C C . GLY A 1 194 ? -7.308 -33.889 34.795 1.00 77.88 194 GLY A C 1
ATOM 1488 O O . GLY A 1 194 ? -7.846 -33.869 35.900 1.00 77.88 194 GLY A O 1
ATOM 1489 N N . TRP A 1 195 ? -6.669 -34.948 34.309 1.00 76.25 195 TRP A N 1
ATOM 1490 C CA . TRP A 1 195 ? -6.427 -36.180 35.050 1.00 76.25 195 TRP A CA 1
ATOM 1491 C C . TRP A 1 195 ? -4.972 -36.199 35.505 1.00 76.25 195 TRP A C 1
ATOM 1493 O O . TRP A 1 195 ? -4.067 -35.950 34.706 1.00 76.25 195 TRP A O 1
ATOM 1503 N N . LEU A 1 196 ? -4.747 -36.465 36.786 1.00 77.31 196 LEU A N 1
ATOM 1504 C CA . LEU A 1 196 ? -3.415 -36.616 37.357 1.00 77.31 196 LEU A CA 1
ATOM 1505 C C . LEU A 1 196 ? -2.930 -38.070 37.196 1.00 77.31 196 LEU A C 1
ATOM 1507 O O . LEU A 1 196 ? -3.746 -38.989 37.082 1.00 77.31 196 LEU A O 1
ATOM 1511 N N . PRO A 1 197 ? -1.605 -38.310 37.190 1.00 67.75 197 PRO A N 1
ATOM 1512 C CA . PRO A 1 197 ? -1.034 -39.650 37.013 1.00 67.75 197 PRO A CA 1
ATOM 1513 C C . PRO A 1 197 ? -1.434 -40.671 38.089 1.00 67.75 197 PRO A C 1
ATOM 1515 O O . PRO A 1 197 ? -1.273 -41.869 37.885 1.00 67.75 197 PRO A O 1
ATOM 1518 N N . ASP A 1 198 ? -1.944 -40.209 39.229 1.00 85.12 198 ASP A N 1
ATOM 1519 C CA . ASP A 1 198 ? -2.459 -41.029 40.330 1.00 85.12 198 ASP A CA 1
ATOM 1520 C C . ASP A 1 198 ? -3.947 -41.405 40.166 1.00 85.12 198 ASP A C 1
ATOM 1522 O O . ASP A 1 198 ? -4.532 -42.028 41.050 1.00 85.12 198 ASP A O 1
ATOM 1526 N N . GLY A 1 199 ? -4.565 -41.038 39.037 1.00 74.56 199 GLY A N 1
ATOM 1527 C CA . GLY A 1 199 ? -5.976 -41.290 38.745 1.00 74.56 199 GLY A CA 1
ATOM 1528 C C . GLY A 1 199 ? -6.935 -40.279 39.375 1.00 74.56 199 GLY A C 1
ATOM 1529 O O . GLY A 1 199 ? -8.148 -40.408 39.200 1.00 74.56 199 GLY A O 1
ATOM 1530 N N . SER A 1 200 ? -6.426 -39.267 40.083 1.00 80.88 200 SER A N 1
ATOM 1531 C CA . SER A 1 200 ? -7.256 -38.194 40.621 1.00 80.88 200 SER A CA 1
ATOM 1532 C C . SER A 1 200 ? -7.656 -37.188 39.535 1.00 80.88 200 SER A C 1
ATOM 1534 O O . SER A 1 200 ? -6.970 -36.987 38.528 1.00 80.88 200 SER A O 1
ATOM 1536 N N . VAL A 1 201 ? -8.816 -36.564 39.729 1.00 81.38 201 VAL A N 1
ATOM 1537 C CA . VAL A 1 201 ? -9.357 -35.545 38.828 1.00 81.38 201 VAL A CA 1
ATOM 1538 C C . VAL A 1 201 ? -9.076 -34.177 39.428 1.00 81.38 201 VAL A C 1
ATOM 1540 O O . VAL A 1 201 ? -9.449 -33.914 40.571 1.00 81.38 201 VAL A O 1
ATOM 1543 N N . THR A 1 202 ? -8.455 -33.292 38.651 1.00 79.06 202 THR A N 1
ATOM 1544 C CA . THR A 1 202 ? -8.268 -31.889 39.022 1.00 79.06 202 THR A CA 1
ATOM 1545 C C . THR A 1 202 ? -9.131 -30.989 38.149 1.00 79.06 202 THR A C 1
ATOM 1547 O O . THR A 1 202 ? -9.164 -31.109 36.922 1.00 79.06 202 THR A O 1
ATOM 1550 N N . ALA A 1 203 ? -9.846 -30.080 38.802 1.00 78.50 203 ALA A N 1
ATOM 1551 C CA . ALA A 1 203 ? -10.567 -28.996 38.162 1.00 78.50 203 ALA A CA 1
ATOM 1552 C C . ALA A 1 203 ? -10.035 -27.688 38.745 1.00 78.50 203 ALA A C 1
ATOM 1554 O O . ALA A 1 203 ? -10.163 -27.434 39.944 1.00 78.50 203 ALA A O 1
ATOM 1555 N N . VAL A 1 204 ? -9.425 -26.864 37.899 1.00 75.88 204 VAL A N 1
ATOM 1556 C CA . VAL A 1 204 ? -8.899 -25.559 38.293 1.00 75.88 204 VAL A CA 1
ATOM 1557 C C . VAL A 1 204 ? -9.778 -24.497 37.663 1.00 75.88 204 VAL A C 1
ATOM 1559 O O . VAL A 1 204 ? -9.761 -24.284 36.451 1.00 75.88 204 VAL A O 1
ATOM 1562 N N . TYR A 1 205 ? -10.548 -23.819 38.509 1.00 67.94 205 TYR A N 1
ATOM 1563 C CA . TYR A 1 205 ? -11.238 -22.598 38.131 1.00 67.94 205 TYR A CA 1
ATOM 1564 C C . TYR A 1 205 ? -10.376 -21.411 38.542 1.00 67.94 205 TYR A C 1
ATOM 1566 O O . TYR A 1 205 ? -10.156 -21.164 39.728 1.00 67.94 205 TYR A O 1
ATOM 1574 N N . SER A 1 206 ? -9.869 -20.686 37.554 1.00 67.44 206 SER A N 1
ATOM 1575 C CA . SER A 1 206 ? -9.134 -19.448 37.779 1.00 67.44 206 SER A CA 1
ATOM 1576 C C . SER A 1 206 ? -9.962 -18.275 37.277 1.00 67.44 206 SER A C 1
ATOM 1578 O O . SER A 1 206 ? -10.442 -18.263 36.142 1.00 67.44 206 SER A O 1
ATOM 1580 N N . TYR A 1 207 ? -10.153 -17.303 38.166 1.00 53.06 207 TYR A N 1
ATOM 1581 C CA . TYR A 1 207 ? -10.890 -16.077 37.907 1.00 53.06 207 TYR A CA 1
ATOM 1582 C C . TYR A 1 207 ? -9.993 -14.896 38.260 1.00 53.06 207 TYR A C 1
ATOM 1584 O O . TYR A 1 207 ? -9.460 -14.831 39.370 1.00 53.06 207 TYR A O 1
ATOM 1592 N N . ARG A 1 208 ? -9.789 -13.989 37.305 1.00 52.84 208 ARG A N 1
ATOM 1593 C CA . ARG A 1 208 ? -8.966 -12.790 37.485 1.00 52.84 208 ARG A CA 1
ATOM 1594 C C . ARG A 1 208 ? -9.868 -11.559 37.401 1.00 52.84 208 ARG A C 1
ATOM 1596 O O . ARG A 1 208 ? -10.565 -11.401 36.401 1.00 52.84 208 ARG A O 1
ATOM 1603 N N . PHE A 1 209 ? -9.862 -10.764 38.471 1.00 53.47 209 PHE A N 1
ATOM 1604 C CA . PHE A 1 209 ? -10.450 -9.424 38.522 1.00 53.47 209 PHE A CA 1
ATOM 1605 C C . PHE A 1 209 ? -9.487 -8.401 37.920 1.00 53.47 209 PHE A C 1
ATOM 1607 O O . PHE A 1 209 ? -8.257 -8.609 38.071 1.00 53.47 209 PHE A O 1
#

Foldseek 3Di:
DDDPPDLPQDFLLNLLVVVQVVLLVCLLVQLVCLQVVLVVQLVVLVPQQDDPVHDRVRSVVSNVVSNVSSCVSNVVSVVSNPDRDLSNVQSVVLVVDPDPVVSSVSSLVSLVVVQVVLLVVLQVLLVVLQVLLVCLVPDDDDPVDDPCPSVVSSVVSNVSSCCSNPPGDSSNVSNVSNVVSVVVVPFDFDWDWDADPVRDIDTDTDTDD